Protein 3BHN (pdb70)

Foldseek 3Di:
DEEEEEDWAAFAVLLVVVCLLVVLDDPAYDYFYAYCDQWHAHVVGTDGGPYHLLCLVVGQEYEYTHHPVGLVVCLVDPRVVSNDDDLVRHQYEYAACSVVVCVSVVVAPVHAAEHEPVCVVVSVCPHNYDPAQWADARRYIYGYDRVSVLQVVLLVCPVRPRVVSSCSSNVVPDDPPCVVVSVVNVVSNVVNVVVNVVVVVVVVVVVD

Solvent-accessible surface area: 9817 Å² total

InterPro domains:
  IPR002818 DJ-1/PfpI [PF01965] (3-155)
  IPR029062 Class I glutamine amidotransferase-like [G3DSA:3.40.50.880] (2-217)
  IPR029062 Class I glutamine amidotransferase-like [SSF52317] (1-178)
  IPR052158 Isonitrile Hydratase and Quaternary Amine Regulator [PTHR43130] (2-184)

Sequence (208 aa):
YKVGIVLFDDFTDVDFFLNDLLGRTSDSWTTVRILGTKPEHHHSQLGTVKTDGHVSEVKEEQDVVLITTSSGYRGIPAALQDENNFSSALKLDPSRQQLIGSICAGSFVLHELGLLKGKKLTTNPDAKAVLQGGGDVQQDLPLVIEGNIATAGGCCLSSLLYLVGWLAERLFDSVKRKQIQNQQLIPAGQEIFETLISEETIQSAESSAYEYRSACESDAES

B-factor: mean 25.49, std 9.22, range [6.38, 67.97]

Structure (mmCIF, N/CA/C/O backbone):
data_3BHN
#
_entry.id   3BHN
#
_cell.length_a   71.320
_cell.length_b   71.320
_cell.length_c   180.630
_cell.angle_alpha   90.000
_cell.angle_beta   90.000
_cell.angle_gamma   120.000
#
_symmetry.space_group_name_H-M   'P 61 2 2'
#
loop_
_entity.id
_entity.type
_entity.pdbx_description
1 polymer 'ThiJ/PfpI domain protein'
2 non-polymer 1,2-ETHANEDIOL
3 water water
#
loop_
_atom_site.group_PDB
_atom_site.id
_atom_site.type_symbol
_atom_site.label_atom_id
_atom_site.label_alt_id
_atom_site.label_comp_id
_atom_site.label_asym_id
_atom_site.label_entity_id
_atom_site.label_seq_id
_atom_site.pdbx_PDB_ins_code
_atom_site.Cartn_x
_atom_site.Cartn_y
_atom_site.Cartn_z
_atom_site.occupancy
_atom_site.B_iso_or_equiv
_atom_site.auth_seq_id
_atom_site.auth_comp_id
_atom_site.auth_asym_id
_atom_site.auth_atom_id
_atom_site.pdbx_PDB_model_num
ATOM 9 N N . TYR A 1 21 ? 3.820 56.921 14.783 1.00 27.09 2 TYR A N 1
ATOM 10 C CA . TYR A 1 21 ? 3.560 57.120 16.205 1.00 22.81 2 TYR A CA 1
ATOM 11 C C . TYR A 1 21 ? 2.068 57.318 16.478 1.00 21.72 2 TYR A C 1
ATOM 12 O O . TYR A 1 21 ? 1.307 57.804 15.624 1.00 20.79 2 TYR A O 1
ATOM 21 N N . LYS A 1 22 ? 1.664 56.950 17.688 1.00 21.23 3 LYS A N 1
ATOM 22 C CA . LYS A 1 22 ? 0.288 57.122 18.118 1.00 18.77 3 LYS A CA 1
ATOM 23 C C . LYS A 1 22 ? 0.193 58.390 18.980 1.00 19.53 3 LYS A C 1
ATOM 24 O O . LYS A 1 22 ? 0.879 58.499 19.986 1.00 21.06 3 LYS A O 1
ATOM 28 N N . VAL A 1 23 ? -0.621 59.345 18.527 1.00 17.09 4 VAL A N 1
ATOM 29 C CA . VAL A 1 23 ? -0.903 60.591 19.248 1.00 17.53 4 VAL A CA 1
ATOM 30 C C . VAL A 1 23 ? -2.353 60.579 19.744 1.00 20.60 4 VAL A C 1
ATOM 31 O O . VAL A 1 23 ? -3.316 60.354 18.951 1.00 20.26 4 VAL A O 1
ATOM 35 N N . GLY A 1 24 ? -2.524 60.829 21.035 1.00 19.78 5 GLY A N 1
ATOM 36 C CA . GLY A 1 24 ? -3.838 60.980 21.632 1.00 18.37 5 GLY A CA 1
ATOM 37 C C . GLY A 1 24 ? -4.075 62.416 22.123 1.00 21.16 5 GLY A C 1
ATOM 38 O O . GLY A 1 24 ? -3.237 62.997 22.856 1.00 19.93 5 GLY A O 1
ATOM 39 N N . ILE A 1 25 ? -5.202 62.992 21.699 1.00 19.59 6 ILE A N 1
ATOM 40 C CA . ILE A 1 25 ? -5.625 64.295 22.145 1.00 21.51 6 ILE A CA 1
ATOM 41 C C . ILE A 1 25 ? -6.729 64.073 23.131 1.00 22.18 6 ILE A C 1
ATOM 42 O O . ILE A 1 25 ? -7.762 63.432 22.788 1.00 20.36 6 ILE A O 1
ATOM 47 N N . VAL A 1 26 ? -6.498 64.545 24.357 1.00 19.12 7 VAL A N 1
ATOM 48 C CA . VAL A 1 26 ? -7.473 64.392 25.445 1.00 20.33 7 VAL A CA 1
ATOM 49 C C . VAL A 1 26 ? -8.458 65.550 25.421 1.00 20.58 7 VAL A C 1
ATOM 50 O O . VAL A 1 26 ? -8.069 66.724 25.490 1.00 20.11 7 VAL A O 1
ATOM 54 N N . LEU A 1 27 ? -9.731 65.192 25.252 1.00 20.72 8 LEU A N 1
ATOM 55 C CA . LEU A 1 27 ? -10.841 66.155 25.111 1.00 23.27 8 LEU A CA 1
ATOM 56 C C . LEU A 1 27 ? -11.868 66.050 26.243 1.00 20.98 8 LEU A C 1
ATOM 57 O O . LEU A 1 27 ? -11.926 65.054 26.938 1.00 21.87 8 LEU A O 1
ATOM 62 N N . PHE A 1 28 ? -12.697 67.079 26.372 1.00 19.99 9 PHE A N 1
ATOM 63 C CA . PHE A 1 28 ? -13.709 67.190 27.436 1.00 20.81 9 PHE A CA 1
ATOM 64 C C . PHE A 1 28 ? -14.701 68.268 27.013 1.00 20.17 9 PHE A C 1
ATOM 65 O O . PHE A 1 28 ? -14.394 69.048 26.120 1.00 21.79 9 PHE A O 1
ATOM 73 N N . ASP A 1 29 ? -15.885 68.332 27.636 1.00 20.49 10 ASP A N 1
ATOM 74 C CA . ASP A 1 29 ? -16.869 69.328 27.226 1.00 20.82 10 ASP A CA 1
ATOM 75 C C . ASP A 1 29 ? -16.369 70.745 27.554 1.00 18.69 10 ASP A C 1
ATOM 76 O O . ASP A 1 29 ? -15.678 70.958 28.546 1.00 17.89 10 ASP A O 1
ATOM 81 N N . ASP A 1 30 ? -16.775 71.695 26.727 1.00 19.45 11 ASP A N 1
ATOM 82 C CA . ASP A 1 30 ? -16.410 73.110 26.847 1.00 21.13 11 ASP A CA 1
ATOM 83 C C . ASP A 1 30 ? -14.923 73.355 26.638 1.00 22.02 11 ASP A C 1
ATOM 84 O O . ASP A 1 30 ? -14.324 74.259 27.238 1.00 24.04 11 ASP A O 1
ATOM 89 N N . PHE A 1 31 ? -14.344 72.562 25.749 1.00 21.05 12 PHE A N 1
ATOM 90 C CA . PHE A 1 31 ? -13.003 72.848 25.261 1.00 20.40 12 PHE A CA 1
ATOM 91 C C . PHE A 1 31 ? -13.032 74.077 24.333 1.00 22.26 12 PHE A C 1
ATOM 92 O O . PHE A 1 31 ? -14.030 74.334 23.659 1.00 20.81 12 PHE A O 1
ATOM 100 N N . THR A 1 32 ? -11.913 74.806 24.319 1.00 21.30 13 THR A N 1
ATOM 101 C CA . THR A 1 32 ? -11.737 75.998 23.528 1.00 22.43 13 THR A CA 1
ATOM 102 C C . THR A 1 32 ? -11.551 75.598 22.078 1.00 21.71 13 THR A C 1
ATOM 103 O O . THR A 1 32 ? -10.612 74.862 21.755 1.00 21.26 13 THR A O 1
ATOM 107 N N . ASP A 1 33 ? -12.463 76.071 21.227 1.00 21.59 14 ASP A N 1
ATOM 108 C CA . ASP A 1 33 ? -12.450 75.759 19.793 1.00 20.51 14 ASP A CA 1
ATOM 109 C C . ASP A 1 33 ? -11.111 76.083 19.121 1.00 19.40 14 ASP A C 1
ATOM 110 O O . ASP A 1 33 ? -10.535 75.228 18.475 1.00 20.21 14 ASP A O 1
ATOM 115 N N . VAL A 1 34 ? -10.622 77.311 19.265 1.00 21.27 15 VAL A N 1
ATOM 116 C CA . VAL A 1 34 ? -9.444 77.674 18.471 1.00 21.46 15 VAL A CA 1
ATOM 117 C C . VAL A 1 34 ? -8.228 76.805 18.842 1.00 20.98 15 VAL A C 1
ATOM 118 O O . VAL A 1 34 ? -7.492 76.392 17.950 1.00 24.05 15 VAL A O 1
ATOM 122 N N . ASP A 1 35 ? -8.047 76.480 20.120 1.00 20.02 16 ASP A N 1
ATOM 123 C CA . ASP A 1 35 ? -6.889 75.664 20.531 1.00 21.86 16 ASP A CA 1
ATOM 124 C C . ASP A 1 35 ? -6.977 74.280 19.930 1.00 22.92 16 ASP A C 1
ATOM 125 O O . ASP A 1 35 ? -5.993 73.741 19.416 1.00 21.06 16 ASP A O 1
ATOM 130 N N . PHE A 1 36 ? -8.175 73.701 20.007 1.00 20.62 17 PHE A N 1
ATOM 131 C CA . PHE A 1 36 ? -8.375 72.361 19.515 1.00 19.22 17 PHE A CA 1
ATOM 132 C C . PHE A 1 36 ? -8.157 72.297 17.993 1.00 19.58 17 PHE A C 1
ATOM 133 O O . PHE A 1 36 ? -7.408 71.427 17.510 1.00 19.65 17 PHE A O 1
ATOM 141 N N . PHE A 1 37 ? -8.804 73.183 17.225 1.00 18.07 18 PHE A N 1
ATOM 142 C CA . PHE A 1 37 ? -8.715 73.120 15.778 1.00 18.03 18 PHE A CA 1
ATOM 143 C C . PHE A 1 37 ? -7.326 73.426 15.248 1.00 17.99 18 PHE A C 1
ATOM 144 O O . PHE A 1 37 ? -6.907 72.806 14.282 1.00 18.90 18 PHE A O 1
ATOM 152 N N . LEU A 1 38 ? -6.629 74.357 15.888 1.00 19.11 19 LEU A N 1
ATOM 153 C CA . LEU A 1 38 ? -5.238 74.620 15.540 1.00 18.49 19 LEU A CA 1
ATOM 154 C C . LEU A 1 38 ? -4.302 73.455 15.863 1.00 18.30 19 LEU A C 1
ATOM 155 O O . LEU A 1 38 ? -3.436 73.110 15.032 1.00 17.75 19 LEU A O 1
ATOM 168 N N . ASN A 1 40 ? -5.146 70.291 16.098 1.00 20.11 21 ASN A N 1
ATOM 169 C CA . ASN A 1 40 ? -5.531 69.231 15.191 1.00 20.62 21 ASN A CA 1
ATOM 170 C C . ASN A 1 40 ? -5.027 69.508 13.776 1.00 19.48 21 ASN A C 1
ATOM 171 O O . ASN A 1 40 ? -4.519 68.610 13.077 1.00 23.11 21 ASN A O 1
ATOM 176 N N . ASP A 1 41 ? -5.109 70.758 13.371 1.00 19.30 22 ASP A N 1
ATOM 177 C CA . ASP A 1 41 ? -4.675 71.142 12.039 1.00 20.12 22 ASP A CA 1
ATOM 178 C C . ASP A 1 41 ? -3.180 70.950 11.876 1.00 21.99 22 ASP A C 1
ATOM 179 O O . ASP A 1 41 ? -2.750 70.342 10.903 1.00 23.33 22 ASP A O 1
ATOM 184 N N . LEU A 1 42 ? -2.388 71.445 12.835 1.00 18.96 23 LEU A N 1
ATOM 185 C CA . LEU A 1 42 ? -0.931 71.283 12.787 1.00 20.90 23 LEU A CA 1
ATOM 186 C C . LEU A 1 42 ? -0.526 69.806 12.688 1.00 21.99 23 LEU A C 1
ATOM 187 O O . LEU A 1 42 ? 0.259 69.412 11.828 1.00 22.66 23 LEU A O 1
ATOM 192 N N . LEU A 1 43 ? -1.093 68.975 13.546 1.00 22.29 24 LEU A N 1
ATOM 193 C CA . LEU A 1 43 ? -0.768 67.538 13.537 1.00 22.69 24 LEU A CA 1
ATOM 194 C C . LEU A 1 43 ? -1.178 66.916 12.200 1.00 23.51 24 LEU A C 1
ATOM 195 O O . LEU A 1 43 ? -0.530 66.005 11.727 1.00 27.13 24 LEU A O 1
ATOM 200 N N . GLY A 1 44 ? -2.243 67.421 11.581 1.00 21.78 25 GLY A N 1
ATOM 201 C CA . GLY A 1 44 ? -2.691 66.881 10.301 1.00 25.06 25 GLY A CA 1
ATOM 202 C C . GLY A 1 44 ? -1.887 67.333 9.110 1.00 27.34 25 GLY A C 1
ATOM 203 O O . GLY A 1 44 ? -2.176 66.914 7.982 1.00 28.17 25 GLY A O 1
ATOM 204 N N . ARG A 1 45 ? -0.869 68.171 9.323 1.00 27.05 26 ARG A N 1
ATOM 205 C CA . ARG A 1 45 ? -0.108 68.695 8.186 1.00 28.42 26 ARG A CA 1
ATOM 206 C C . ARG A 1 45 ? 0.931 67.683 7.679 1.00 30.65 26 ARG A C 1
ATOM 207 O O . ARG A 1 45 ? 1.540 67.879 6.612 1.00 31.84 26 ARG A O 1
ATOM 215 N N . THR A 1 46 ? 1.106 66.599 8.424 1.00 28.08 27 THR A N 1
ATOM 216 C CA . THR A 1 46 ? 1.959 65.509 7.981 1.00 30.63 27 THR A CA 1
ATOM 217 C C . THR A 1 46 ? 1.097 64.249 7.988 1.00 32.31 27 THR A C 1
ATOM 218 O O . THR A 1 46 ? 0.296 64.028 8.909 1.00 31.38 27 THR A O 1
ATOM 222 N N . SER A 1 47 ? 1.259 63.451 6.936 1.00 33.78 28 SER A N 1
ATOM 223 C CA . SER A 1 47 ? 0.475 62.249 6.750 1.00 35.38 28 SER A CA 1
ATOM 224 C C . SER A 1 47 ? 1.276 60.972 7.011 1.00 34.59 28 SER A C 1
ATOM 225 O O . SER A 1 47 ? 0.695 59.881 7.034 1.00 34.93 28 SER A O 1
ATOM 228 N N . ASP A 1 48 ? 2.580 61.108 7.234 1.00 32.07 29 ASP A N 1
ATOM 229 C CA . ASP A 1 48 ? 3.464 59.945 7.399 1.00 33.42 29 ASP A CA 1
ATOM 230 C C . ASP A 1 48 ? 4.208 59.952 8.728 1.00 31.88 29 ASP A C 1
ATOM 231 O O . ASP A 1 48 ? 5.305 59.378 8.858 1.00 32.12 29 ASP A O 1
ATOM 236 N N . SER A 1 49 ? 3.640 60.615 9.719 1.00 28.15 30 SER A N 1
ATOM 237 C CA . SER A 1 49 ? 4.349 60.765 10.984 1.00 27.39 30 SER A CA 1
ATOM 238 C C . SER A 1 49 ? 3.619 60.034 12.108 1.00 25.41 30 SER A C 1
ATOM 239 O O . SER A 1 49 ? 4.228 59.291 12.882 1.00 26.67 30 SER A O 1
ATOM 242 N N . TRP A 1 50 ? 2.317 60.274 12.207 1.00 21.35 31 TRP A N 1
ATOM 243 C CA . TRP A 1 50 ? 1.560 59.829 13.357 1.00 21.79 31 TRP A CA 1
ATOM 244 C C . TRP A 1 50 ? 0.112 59.698 12.996 1.00 23.31 31 TRP A C 1
ATOM 245 O O . TRP A 1 50 ? -0.357 60.299 12.014 1.00 20.91 31 TRP A O 1
ATOM 256 N N . THR A 1 51 ? -0.567 58.917 13.830 1.00 20.70 32 THR A N 1
ATOM 257 C CA A THR A 1 51 ? -2.002 58.745 13.731 0.50 20.78 32 THR A CA 1
ATOM 258 C CA B THR A 1 51 ? -1.994 58.671 13.766 0.50 20.13 32 THR A CA 1
ATOM 259 C C . THR A 1 51 ? -2.624 59.378 14.971 1.00 19.58 32 THR A C 1
ATOM 260 O O . THR A 1 51 ? -2.266 59.094 16.088 1.00 21.61 32 THR A O 1
ATOM 267 N N . VAL A 1 52 ? -3.563 60.270 14.750 1.00 18.36 33 VAL A N 1
ATOM 268 C CA . VAL A 1 52 ? -4.135 61.027 15.823 1.00 17.40 33 VAL A CA 1
ATOM 269 C C . VAL A 1 52 ? -5.502 60.471 16.211 1.00 20.95 33 VAL A C 1
ATOM 270 O O . VAL A 1 52 ? -6.355 60.272 15.345 1.00 20.86 33 VAL A O 1
ATOM 274 N N . ARG A 1 53 ? -5.726 60.275 17.499 1.00 19.82 34 ARG A N 1
ATOM 275 C CA . ARG A 1 53 ? -7.029 59.836 18.019 1.00 20.63 34 ARG A CA 1
ATOM 276 C C . ARG A 1 53 ? -7.493 60.819 19.096 1.00 20.66 34 ARG A C 1
ATOM 277 O O . ARG A 1 53 ? -6.705 61.263 19.932 1.00 21.19 34 ARG A O 1
ATOM 285 N N . ILE A 1 54 ? -8.774 61.155 19.031 1.00 18.19 35 ILE A N 1
ATOM 286 C CA . ILE A 1 54 ? -9.439 61.989 20.008 1.00 19.73 35 ILE A CA 1
ATOM 287 C C . ILE A 1 54 ? -9.962 61.086 21.133 1.00 20.14 35 ILE A C 1
ATOM 288 O O . ILE A 1 54 ? -10.795 60.170 20.916 1.00 19.64 35 ILE A O 1
ATOM 293 N N . LEU A 1 55 ? -9.479 61.348 22.340 1.00 20.70 36 LEU A N 1
ATOM 294 C CA . LEU A 1 55 ? -9.841 60.508 23.519 1.00 19.40 36 LEU A CA 1
ATOM 295 C C . LEU A 1 55 ? -10.686 61.340 24.485 1.00 21.10 36 LEU A C 1
ATOM 296 O O . LEU A 1 55 ? -10.349 62.475 24.784 1.00 21.22 36 LEU A O 1
ATOM 301 N N . GLY A 1 56 ? -11.781 60.766 24.967 1.00 19.88 37 GLY A N 1
ATOM 302 C CA . GLY A 1 56 ? -12.691 61.451 25.857 1.00 19.45 37 GLY A CA 1
ATOM 303 C C . GLY A 1 56 ? -13.387 60.485 26.791 1.00 19.85 37 GLY A C 1
ATOM 304 O O . GLY A 1 56 ? -13.013 59.311 26.885 1.00 18.67 37 GLY A O 1
ATOM 305 N N . THR A 1 57 ? -14.387 61.011 27.494 1.00 20.50 38 THR A N 1
ATOM 306 C CA . THR A 1 57 ? -15.214 60.233 28.414 1.00 20.29 38 THR A CA 1
ATOM 307 C C . THR A 1 57 ? -16.581 59.922 27.836 1.00 19.63 38 THR A C 1
ATOM 308 O O . THR A 1 57 ? -17.358 59.144 28.422 1.00 20.84 38 THR A O 1
ATOM 312 N N . LYS A 1 58 ? -16.896 60.530 26.696 1.00 20.21 39 LYS A N 1
ATOM 313 C CA . LYS A 1 58 ? -18.208 60.356 26.029 1.00 21.31 39 LYS A CA 1
ATOM 314 C C . LYS A 1 58 ? -18.056 60.123 24.534 1.00 20.06 39 LYS A C 1
ATOM 315 O O . LYS A 1 58 ? -17.023 60.494 23.945 1.00 19.76 39 LYS A O 1
ATOM 321 N N . PRO A 1 59 ? -19.075 59.515 23.918 1.00 20.38 40 PRO A N 1
ATOM 322 C CA . PRO A 1 59 ? -19.090 59.351 22.478 1.00 21.57 40 PRO A CA 1
ATOM 323 C C . PRO A 1 59 ? -18.840 60.653 21.692 1.00 21.32 40 PRO A C 1
ATOM 324 O O . PRO A 1 59 ? -18.182 60.636 20.645 1.00 21.98 40 PRO A O 1
ATOM 328 N N . GLU A 1 60 ? -19.340 61.763 22.220 1.00 21.73 41 GLU A N 1
ATOM 329 C CA . GLU A 1 60 ? -19.101 63.093 21.640 1.00 23.11 41 GLU A CA 1
ATOM 330 C C . GLU A 1 60 ? -18.841 64.064 22.747 1.00 20.09 41 GLU A C 1
ATOM 331 O O . GLU A 1 60 ? -19.448 63.957 23.815 1.00 19.35 41 GLU A O 1
ATOM 337 N N . HIS A 1 61 ? -17.958 65.028 22.491 1.00 19.66 42 HIS A N 1
ATOM 338 C CA . HIS A 1 61 ? -17.826 66.199 23.332 1.00 20.24 42 HIS A CA 1
ATOM 339 C C . HIS A 1 61 ? -18.202 67.462 22.569 1.00 19.79 42 HIS A C 1
ATOM 340 O O . HIS A 1 61 ? -18.082 67.515 21.348 1.00 22.81 42 HIS A O 1
ATOM 347 N N . HIS A 1 62 ? -18.679 68.481 23.292 1.00 21.78 43 HIS A N 1
ATOM 348 C CA A HIS A 1 62 ? -19.020 69.766 22.690 0.50 19.97 43 HIS A CA 1
ATOM 349 C CA B HIS A 1 62 ? -19.006 69.745 22.659 0.50 21.40 43 HIS A CA 1
ATOM 350 C C . HIS A 1 62 ? -18.018 70.817 23.109 1.00 20.82 43 HIS A C 1
ATOM 351 O O . HIS A 1 62 ? -17.551 70.808 24.238 1.00 19.58 43 HIS A O 1
ATOM 364 N N . SER A 1 63 ? -17.651 71.698 22.171 1.00 21.03 44 SER A N 1
ATOM 365 C CA . SER A 1 63 ? -16.772 72.833 22.438 1.00 18.86 44 SER A CA 1
ATOM 366 C C . SER A 1 63 ? -17.539 73.919 23.149 1.00 21.16 44 SER A C 1
ATOM 367 O O . SER A 1 63 ? -18.770 73.853 23.271 1.00 19.50 44 SER A O 1
ATOM 370 N N . GLN A 1 64 ? -16.815 74.966 23.537 1.00 20.41 45 GLN A N 1
ATOM 371 C CA . GLN A 1 64 ? -17.421 76.140 24.163 1.00 22.29 45 GLN A CA 1
ATOM 372 C C . GLN A 1 64 ? -18.459 76.780 23.236 1.00 21.96 45 GLN A C 1
ATOM 373 O O . GLN A 1 64 ? -19.480 77.286 23.697 1.00 23.31 45 GLN A O 1
ATOM 376 N N . LEU A 1 65 ? -18.210 76.730 21.925 1.00 21.06 46 LEU A N 1
ATOM 377 C CA . LEU A 1 65 ? -19.166 77.240 20.953 1.00 21.52 46 LEU A CA 1
ATOM 378 C C . LEU A 1 65 ? -20.227 76.240 20.487 1.00 19.68 46 LEU A C 1
ATOM 379 O O . LEU A 1 65 ? -21.075 76.579 19.621 1.00 19.03 46 LEU A O 1
ATOM 384 N N . GLY A 1 66 ? -20.204 75.036 21.045 1.00 17.68 47 GLY A N 1
ATOM 385 C CA . GLY A 1 66 ? -21.170 74.005 20.711 1.00 21.29 47 GLY A CA 1
ATOM 386 C C . GLY A 1 66 ? -20.886 73.164 19.483 1.00 22.33 47 GLY A C 1
ATOM 387 O O . GLY A 1 66 ? -21.783 72.484 18.960 1.00 23.16 47 GLY A O 1
ATOM 396 N N . THR A 1 68 ? -19.475 69.839 17.772 1.00 21.64 49 THR A N 1
ATOM 397 C CA . THR A 1 68 ? -19.483 68.459 18.253 1.00 20.99 49 THR A CA 1
ATOM 398 C C . THR A 1 68 ? -18.322 67.661 17.670 1.00 20.61 49 THR A C 1
ATOM 399 O O . THR A 1 68 ? -18.156 67.577 16.455 1.00 21.30 49 THR A O 1
ATOM 403 N N . VAL A 1 69 ? -17.519 67.067 18.543 1.00 20.23 50 VAL A N 1
ATOM 404 C CA . VAL A 1 69 ? -16.405 66.248 18.106 1.00 20.20 50 VAL A CA 1
ATOM 405 C C . VAL A 1 69 ? -16.615 64.824 18.637 1.00 21.00 50 VAL A C 1
ATOM 406 O O . VAL A 1 69 ? -16.799 64.611 19.835 1.00 21.39 50 VAL A O 1
ATOM 410 N N . LYS A 1 70 ? -16.590 63.860 17.727 1.00 22.36 51 LYS A N 1
ATOM 411 C CA . LYS A 1 70 ? -16.696 62.465 18.090 1.00 23.15 51 LYS A CA 1
ATOM 412 C C . LYS A 1 70 ? -15.350 61.994 18.638 1.00 23.37 51 LYS A C 1
ATOM 413 O O . LYS A 1 70 ? -14.271 62.369 18.136 1.00 20.13 51 LYS A O 1
ATOM 417 N N . THR A 1 71 ? -15.423 61.200 19.700 1.00 20.32 52 THR A N 1
ATOM 418 C CA . THR A 1 71 ? -14.215 60.578 20.210 1.00 20.49 52 THR A CA 1
ATOM 419 C C . THR A 1 71 ? -13.914 59.309 19.441 1.00 19.84 52 THR A C 1
ATOM 420 O O . THR A 1 71 ? -14.810 58.611 19.006 1.00 19.76 52 THR A O 1
ATOM 424 N N . ASP A 1 72 ? -12.630 59.036 19.268 1.00 19.79 53 ASP A N 1
ATOM 425 C CA . ASP A 1 72 ? -12.132 57.809 18.693 1.00 20.10 53 ASP A CA 1
ATOM 426 C C . ASP A 1 72 ? -11.915 56.734 19.753 1.00 21.66 53 ASP A C 1
ATOM 427 O O . ASP A 1 72 ? -11.873 55.570 19.420 1.00 21.50 53 ASP A O 1
ATOM 432 N N . GLY A 1 73 ? -11.771 57.123 21.015 1.00 17.92 54 GLY A N 1
ATOM 433 C CA . GLY A 1 73 ? -11.647 56.167 22.095 1.00 19.62 54 GLY A CA 1
ATOM 434 C C . GLY A 1 73 ? -11.742 56.842 23.449 1.00 17.79 54 GLY A C 1
ATOM 435 O O . GLY A 1 73 ? -11.943 58.055 23.536 1.00 19.13 54 GLY A O 1
ATOM 436 N N . HIS A 1 74 ? -11.601 56.034 24.486 1.00 19.51 55 HIS A N 1
ATOM 437 C CA . HIS A 1 74 ? -11.716 56.474 25.857 1.00 20.05 55 HIS A CA 1
ATOM 438 C C . HIS A 1 74 ? -10.395 57.086 26.335 1.00 20.65 55 HIS A C 1
ATOM 439 O O . HIS A 1 74 ? -9.290 56.674 25.929 1.00 21.26 55 HIS A O 1
ATOM 446 N N . VAL A 1 75 ? -10.510 58.016 27.264 1.00 20.90 56 VAL A N 1
ATOM 447 C CA . VAL A 1 75 ? -9.328 58.588 27.927 1.00 20.14 56 VAL A CA 1
ATOM 448 C C . VAL A 1 75 ? -8.350 57.574 28.481 1.00 21.76 56 VAL A C 1
ATOM 449 O O . VA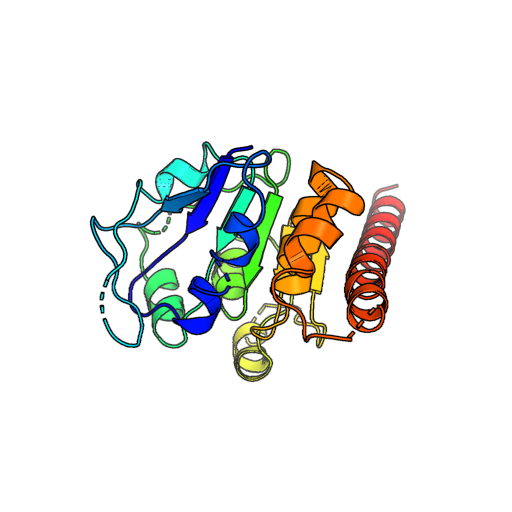L A 1 75 ? -7.173 57.801 28.446 1.00 20.11 56 VAL A O 1
ATOM 453 N N . SER A 1 76 ? -8.837 56.430 28.959 1.00 19.99 57 SER A N 1
ATOM 454 C CA . SER A 1 76 ? -7.959 55.340 29.431 1.00 22.31 57 SER A CA 1
ATOM 455 C C . SER A 1 76 ? -6.921 54.899 28.395 1.00 21.47 57 SER A C 1
ATOM 456 O O . SER A 1 76 ? -5.880 54.347 28.762 1.00 22.91 57 SER A O 1
ATOM 459 N N . GLU A 1 77 ? -7.233 55.078 27.108 1.00 20.91 58 GLU A N 1
ATOM 460 C CA . GLU A 1 77 ? -6.343 54.676 26.010 1.00 22.82 58 GLU A CA 1
ATOM 461 C C . GLU A 1 77 ? -5.095 55.557 25.879 1.00 20.01 58 GLU A C 1
ATOM 462 O O . GLU A 1 77 ? -4.227 55.275 25.046 1.00 22.17 58 GLU A O 1
ATOM 468 N N . VAL A 1 78 ? -4.956 56.595 26.709 1.00 20.21 59 VAL A N 1
ATOM 469 C CA . VAL A 1 78 ? -3.672 57.322 26.790 1.00 21.46 59 VAL A CA 1
ATOM 470 C C . VAL A 1 78 ? -2.500 56.404 27.081 1.00 22.19 59 VAL A C 1
ATOM 471 O O . VAL A 1 78 ? -1.369 56.688 26.698 1.00 22.42 59 VAL A O 1
ATOM 475 N N . LYS A 1 79 ? -2.782 55.324 27.804 1.00 23.71 60 LYS A N 1
ATOM 476 C CA . LYS A 1 79 ? -1.818 54.275 28.112 1.00 28.68 60 LYS A CA 1
ATOM 477 C C . LYS A 1 79 ? -1.112 53.708 26.873 1.00 27.35 60 LYS A C 1
ATOM 478 O O . LYS A 1 79 ? 0.030 53.307 26.934 1.00 30.67 60 LYS A O 1
ATOM 484 N N . GLU A 1 80 ? -1.807 53.729 25.748 1.00 26.87 61 GLU A N 1
ATOM 485 C CA A GLU A 1 80 ? -1.386 53.129 24.489 0.50 28.05 61 GLU A CA 1
ATOM 486 C CA B GLU A 1 80 ? -1.324 53.086 24.518 0.50 26.21 61 GLU A CA 1
ATOM 487 C C . GLU A 1 80 ? -0.614 54.104 23.589 1.00 26.01 61 GLU A C 1
ATOM 488 O O . GLU A 1 80 ? -0.068 53.728 22.566 1.00 25.56 61 GLU A O 1
ATOM 499 N N . GLN A 1 81 ? -0.625 55.383 23.936 1.00 23.78 62 GLN A N 1
ATOM 500 C CA . GLN A 1 81 ? -0.097 56.411 23.033 1.00 20.66 62 GLN A CA 1
ATOM 501 C C . GLN A 1 81 ? 1.397 56.679 23.187 1.00 21.31 62 GLN A C 1
ATOM 502 O O . GLN A 1 81 ? 1.987 56.531 24.272 1.00 22.98 62 GLN A O 1
ATOM 508 N N . ASP A 1 82 ? 2.009 57.089 22.077 1.00 18.91 63 ASP A N 1
ATOM 509 C CA . ASP A 1 82 ? 3.384 57.571 22.100 1.00 19.08 63 ASP A CA 1
ATOM 510 C C . ASP A 1 82 ? 3.433 59.038 22.525 1.00 20.08 63 ASP A C 1
ATOM 511 O O . ASP A 1 82 ? 4.416 59.466 23.080 1.00 19.34 63 ASP A O 1
ATOM 516 N N . VAL A 1 83 ? 2.354 59.782 22.252 1.00 19.61 64 VAL A N 1
ATOM 517 C CA . VAL A 1 83 ? 2.258 61.210 22.567 1.00 17.61 64 VAL A CA 1
ATOM 518 C C . VAL A 1 83 ? 0.868 61.404 23.137 1.00 18.42 64 VAL A C 1
ATOM 519 O O . VAL A 1 83 ? -0.109 60.948 22.542 1.00 19.39 64 VAL A O 1
ATOM 523 N N . VAL A 1 84 ? 0.769 62.097 24.260 1.00 19.86 65 VAL A N 1
ATOM 524 C CA . VAL A 1 84 ? -0.513 62.492 24.846 1.00 17.74 65 VAL A CA 1
ATOM 525 C C . VAL A 1 84 ? -0.530 64.003 24.982 1.00 21.80 65 VAL A C 1
ATOM 526 O O . VAL A 1 84 ? 0.385 64.588 25.604 1.00 21.06 65 VAL A O 1
ATOM 530 N N . LEU A 1 85 ? -1.587 64.630 24.440 1.00 20.90 66 LEU A N 1
ATOM 531 C CA . LEU A 1 85 ? -1.759 66.086 24.490 1.00 19.04 66 LEU A CA 1
ATOM 532 C C . LEU A 1 85 ? -3.042 66.446 25.170 1.00 19.88 66 LEU A C 1
ATOM 533 O O . LEU A 1 85 ? -4.117 65.911 24.831 1.00 20.64 66 LEU A O 1
ATOM 538 N N . ILE A 1 86 ? -2.950 67.352 26.147 1.00 20.10 67 ILE A N 1
ATOM 539 C CA . ILE A 1 86 ? -4.134 67.854 26.835 1.00 19.12 67 ILE A CA 1
ATOM 540 C C . ILE A 1 86 ? -4.574 69.195 26.227 1.00 20.43 67 ILE A C 1
ATOM 541 O O . ILE A 1 86 ? -3.805 70.124 26.219 1.00 20.29 67 ILE A O 1
ATOM 546 N N . THR A 1 87 ? -5.825 69.287 25.761 1.00 19.75 68 THR A N 1
ATOM 547 C CA A THR A 1 87 ? -6.279 70.578 25.235 0.50 20.73 68 THR A CA 1
ATOM 548 C CA B THR A 1 87 ? -6.445 70.503 25.247 0.50 21.18 68 THR A CA 1
ATOM 549 C C . THR A 1 87 ? -6.814 71.455 26.394 1.00 21.69 68 THR A C 1
ATOM 550 O O . THR A 1 87 ? -6.640 71.130 27.570 1.00 21.21 68 THR A O 1
ATOM 557 N N . SER A 1 88 ? -7.383 72.598 26.047 1.00 22.66 69 SER A N 1
ATOM 558 C CA A SER A 1 88 ? -7.734 73.621 27.018 0.80 23.10 69 SER A CA 1
ATOM 559 C CA B SER A 1 88 ? -7.707 73.682 26.953 0.20 21.98 69 SER A CA 1
ATOM 560 C C . SER A 1 88 ? -9.206 73.976 2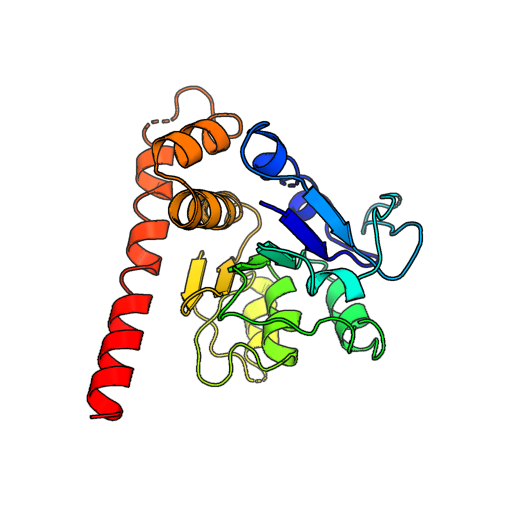6.975 1.00 22.47 69 SER A C 1
ATOM 561 O O . SER A 1 88 ? -9.929 73.567 26.078 1.00 22.34 69 SER A O 1
ATOM 566 N N . GLY A 1 89 ? -9.638 74.758 27.965 1.00 21.98 70 GLY A N 1
ATOM 567 C CA . GLY A 1 89 ? -11.007 75.211 28.072 1.00 22.29 70 GLY A CA 1
ATOM 568 C C . GLY A 1 89 ? -11.165 76.007 29.346 1.00 24.66 70 GLY A C 1
ATOM 569 O O . GLY A 1 89 ? -10.760 75.568 30.401 1.00 26.41 70 GLY A O 1
ATOM 570 N N . TYR A 1 90 ? -11.743 77.191 29.237 1.00 26.53 71 TYR A N 1
ATOM 571 C CA . TYR A 1 90 ? -11.926 78.078 30.379 1.00 31.22 71 TYR A CA 1
ATOM 572 C C . TYR A 1 90 ? -12.855 77.425 31.421 1.00 30.64 71 TYR A C 1
ATOM 573 O O . TYR A 1 90 ? -12.488 77.271 32.570 1.00 30.92 71 TYR A O 1
ATOM 582 N N . ARG A 1 91 ? -14.056 77.031 31.012 1.00 29.70 72 ARG A N 1
ATOM 583 C CA . ARG A 1 91 ? -14.941 76.288 31.901 1.00 30.23 72 ARG A CA 1
ATOM 584 C C . ARG A 1 91 ? -14.616 74.794 31.854 1.00 27.47 72 ARG A C 1
ATOM 585 O O . ARG A 1 91 ? -14.764 74.079 32.842 1.00 29.86 72 ARG A O 1
ATOM 588 N N . GLY A 1 92 ? -14.165 74.315 30.710 1.00 24.85 73 GLY A N 1
ATOM 589 C CA . GLY A 1 92 ? -13.927 72.886 30.537 1.00 23.73 73 GLY A CA 1
ATOM 590 C C . GLY A 1 92 ? -12.891 72.295 31.476 1.00 24.43 73 GLY A C 1
ATOM 591 O O . GLY A 1 92 ? -13.049 71.196 32.008 1.00 21.18 73 GLY A O 1
ATOM 592 N N . ILE A 1 93 ? -11.805 73.012 31.687 1.00 22.80 74 ILE A N 1
ATOM 593 C CA . ILE A 1 93 ? -10.709 72.432 32.483 1.00 22.80 74 ILE A CA 1
ATOM 594 C C . ILE A 1 93 ? -11.099 72.251 33.962 1.00 23.66 74 ILE A C 1
ATOM 595 O O . ILE A 1 93 ? -10.892 71.164 34.533 1.00 22.76 74 ILE A O 1
ATOM 600 N N . PRO A 1 94 ? -11.605 73.302 34.615 1.00 24.89 75 PRO A N 1
ATOM 601 C CA . PRO A 1 94 ? -12.053 73.111 35.993 1.00 26.47 75 PRO A CA 1
ATOM 602 C C . PRO A 1 94 ? -13.046 71.964 36.194 1.00 26.71 75 PRO A C 1
ATOM 603 O O . PRO A 1 94 ? -12.937 71.244 37.177 1.00 25.11 75 PRO A O 1
ATOM 607 N N . ALA A 1 95 ? -13.999 71.802 35.279 1.00 25.77 76 ALA A N 1
ATOM 608 C CA . ALA A 1 95 ? -14.899 70.661 35.303 1.00 23.93 76 ALA A CA 1
ATOM 609 C C . ALA A 1 95 ? -14.155 69.316 35.201 1.00 24.14 76 ALA A C 1
ATOM 610 O O . ALA A 1 95 ? -14.479 68.346 35.914 1.00 24.16 76 ALA A O 1
ATOM 612 N N . ALA A 1 96 ? -13.154 69.238 34.315 1.00 23.06 77 ALA A N 1
ATOM 613 C CA . ALA A 1 96 ? -12.399 68.014 34.115 1.00 21.95 77 ALA A CA 1
ATOM 614 C C . ALA A 1 96 ? -11.631 67.648 35.379 1.00 21.16 77 ALA A C 1
ATOM 615 O O . ALA A 1 96 ? -11.556 66.457 35.760 1.00 20.89 77 ALA A O 1
ATOM 617 N N . LEU A 1 97 ? -11.072 68.666 36.032 1.00 20.41 78 LEU A N 1
ATOM 618 C CA . LEU A 1 97 ? -10.278 68.418 37.250 1.00 21.43 78 LEU A CA 1
ATOM 619 C C . LEU A 1 97 ? -11.163 67.817 38.351 1.00 20.42 78 LEU A C 1
ATOM 620 O O . LEU A 1 97 ? -10.678 67.033 39.172 1.00 20.55 78 LEU A O 1
ATOM 625 N N . GLN A 1 98 ? -12.443 68.197 38.362 1.00 22.24 79 GLN A N 1
ATOM 626 C CA . GLN A 1 98 ? -13.410 67.719 39.353 1.00 23.45 79 GLN A CA 1
ATOM 627 C C . GLN A 1 98 ? -14.028 66.361 39.000 1.00 24.72 79 GLN A C 1
ATOM 628 O O . GLN A 1 98 ? -14.767 65.772 39.812 1.00 25.85 79 GLN A O 1
ATOM 632 N N . ASP A 1 99 ? -13.712 65.846 37.818 1.00 23.12 80 ASP A N 1
ATOM 633 C CA . ASP A 1 99 ? -14.182 64.539 37.369 1.00 24.13 80 ASP A CA 1
ATOM 634 C C . ASP A 1 99 ? -13.178 63.419 37.726 1.00 24.89 80 ASP A C 1
ATOM 635 O O . ASP A 1 99 ? -12.153 63.259 37.055 1.00 23.11 80 ASP A O 1
ATOM 640 N N . GLU A 1 100 ? -13.481 62.650 38.784 1.00 23.96 81 GLU A N 1
ATOM 641 C CA . GLU A 1 100 ? -12.580 61.592 39.289 1.00 23.15 81 GLU A CA 1
ATOM 642 C C . GLU A 1 100 ? -12.288 60.514 38.235 1.00 22.97 81 GLU A C 1
ATOM 643 O O . GLU A 1 100 ? -11.174 60.027 38.158 1.00 23.03 81 GLU A O 1
ATOM 645 N N . ASN A 1 101 ? -13.293 60.157 37.435 1.00 24.07 82 ASN A N 1
ATOM 646 C CA A ASN A 1 101 ? -13.061 59.126 36.425 0.50 24.17 82 ASN A CA 1
ATOM 647 C CA B ASN A 1 101 ? -13.245 59.208 36.294 0.50 24.65 82 ASN A CA 1
ATOM 648 C C . ASN A 1 101 ? -12.176 59.634 35.282 1.00 24.59 82 ASN A C 1
ATOM 649 O O . ASN A 1 101 ? -11.311 58.871 34.810 1.00 24.16 82 ASN A O 1
ATOM 658 N N . PHE A 1 102 ? -12.292 60.899 34.916 1.00 22.36 83 PHE A N 1
ATOM 659 C CA . PHE A 1 102 ? -11.408 61.517 33.934 1.00 22.84 83 PHE A CA 1
ATOM 660 C C . PHE A 1 102 ? -9.978 61.506 34.456 1.00 20.93 83 PHE A C 1
ATOM 661 O O . PHE A 1 102 ? -9.054 61.008 33.794 1.00 22.52 83 PHE A O 1
ATOM 677 N N . SER A 1 104 ? -8.577 59.793 36.928 1.00 22.85 85 SER A N 1
ATOM 678 C CA A SER A 1 104 ? -8.017 58.463 37.217 0.50 22.27 85 SER A CA 1
ATOM 679 C CA B SER A 1 104 ? -8.019 58.464 37.222 0.50 21.97 85 SER A CA 1
ATOM 680 C C . SER A 1 104 ? -7.669 57.692 35.949 1.00 22.69 85 SER A C 1
ATOM 681 O O . SER A 1 104 ? -6.832 56.778 36.001 1.00 23.39 85 SER A O 1
ATOM 686 N N . ALA A 1 105 ? -8.273 58.062 34.805 1.00 20.01 86 ALA A N 1
ATOM 687 C CA . ALA A 1 105 ? -7.926 57.413 33.533 1.00 20.43 86 ALA A CA 1
ATOM 688 C C . ALA A 1 105 ? -6.562 57.841 33.001 1.00 21.33 86 ALA A C 1
ATOM 689 O O . ALA A 1 105 ? -5.925 57.127 32.202 1.00 23.56 86 ALA A O 1
ATOM 691 N N . LEU A 1 106 ? -6.128 59.028 33.431 1.00 22.42 87 LEU A N 1
ATOM 692 C CA . LEU A 1 106 ? -4.955 59.658 32.870 1.00 21.96 87 LEU A CA 1
ATOM 693 C C . LEU A 1 106 ? -3.737 59.188 33.639 1.00 25.34 87 LEU A C 1
ATOM 694 O O . LEU A 1 106 ? -3.172 59.906 34.462 1.00 25.16 87 LEU A O 1
ATOM 699 N N . LYS A 1 107 ? -3.333 57.960 33.343 1.00 22.95 88 LYS A N 1
ATOM 700 C CA . LYS A 1 107 ? -2.084 57.393 33.893 1.00 23.48 88 LYS A CA 1
ATOM 701 C C . LYS A 1 107 ? -0.996 57.562 32.848 1.00 23.29 88 LYS A C 1
ATOM 702 O O . LYS A 1 107 ? -0.940 56.817 31.872 1.00 27.34 88 LYS A O 1
ATOM 708 N N . LEU A 1 108 ? -0.186 58.604 33.016 1.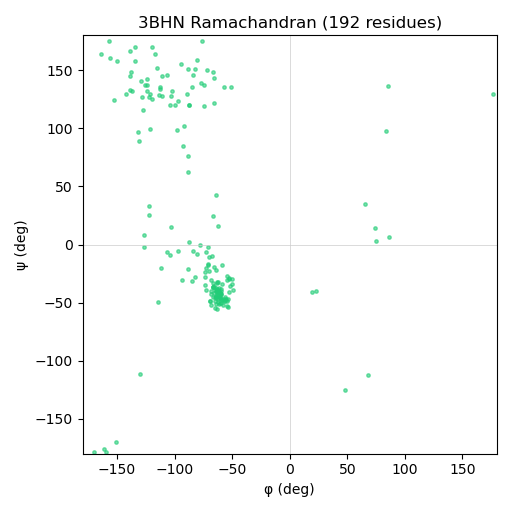00 21.91 89 LEU A N 1
ATOM 709 C CA . LEU A 1 108 ? 0.809 59.008 32.006 1.00 19.19 89 LEU A CA 1
ATOM 710 C C . LEU A 1 108 ? 2.208 58.635 32.490 1.00 22.39 89 LEU A C 1
ATOM 711 O O . LEU A 1 108 ? 2.474 58.602 33.708 1.00 22.51 89 LEU A O 1
ATOM 716 N N . ASP A 1 109 ? 3.079 58.274 31.550 1.00 20.90 90 ASP A N 1
ATOM 717 C CA . ASP A 1 109 ? 4.415 57.821 31.884 1.00 21.71 90 ASP A CA 1
ATOM 718 C C . ASP A 1 109 ? 5.441 58.537 31.015 1.00 20.16 90 ASP A C 1
ATOM 719 O O . ASP A 1 109 ? 5.692 58.112 29.888 1.00 20.03 90 ASP A O 1
ATOM 724 N N . PRO A 1 110 ? 6.032 59.604 31.535 1.00 22.70 91 PRO A N 1
ATOM 725 C CA . PRO A 1 110 ? 7.045 60.361 30.776 1.00 24.34 91 PRO A CA 1
ATOM 726 C C . PRO A 1 110 ? 8.276 59.574 30.341 1.00 24.77 91 PRO A C 1
ATOM 727 O O . PRO A 1 110 ? 8.982 60.028 29.445 1.00 26.53 91 PRO A O 1
ATOM 731 N N . SER A 1 111 ? 8.541 58.405 30.942 1.00 21.55 92 SER A N 1
ATOM 732 C CA . SER A 1 111 ? 9.663 57.577 30.494 1.00 24.21 92 SER A CA 1
ATOM 733 C C . SER A 1 111 ? 9.379 56.900 29.146 1.00 24.29 92 SER A C 1
ATOM 734 O O . SER A 1 111 ? 10.299 56.460 28.447 1.00 27.67 92 SER A O 1
ATOM 737 N N . ARG A 1 112 ? 8.107 56.792 28.786 1.00 22.28 93 ARG A N 1
ATOM 738 C CA . ARG A 1 112 ? 7.683 56.054 27.599 1.00 22.21 93 ARG A CA 1
ATOM 739 C C . ARG A 1 112 ? 6.792 56.876 26.636 1.00 21.94 93 ARG A C 1
ATOM 740 O O . ARG A 1 112 ? 6.383 56.379 25.576 1.00 24.31 93 ARG A O 1
ATOM 743 N N . GLN A 1 113 ? 6.471 58.111 26.991 1.00 19.93 94 GLN A N 1
ATOM 744 C CA A GLN A 1 113 ? 5.538 58.956 26.205 0.50 20.83 94 GLN A CA 1
ATOM 745 C CA B GLN A 1 113 ? 5.685 58.913 26.063 0.50 21.40 94 GLN A CA 1
ATOM 746 C C . GLN A 1 113 ? 5.971 60.396 26.208 1.00 21.83 94 GLN A C 1
ATOM 747 O O . GLN A 1 113 ? 6.430 60.854 27.237 1.00 21.97 94 GLN A O 1
ATOM 758 N N . LEU A 1 114 ? 5.749 61.122 25.109 1.00 17.57 95 LEU A N 1
ATOM 759 C CA . LEU A 1 114 ? 5.852 62.562 25.144 1.00 18.17 95 LEU A CA 1
ATOM 760 C C . LEU A 1 114 ? 4.503 63.081 25.625 1.00 18.93 95 LEU A C 1
ATOM 761 O O . LEU A 1 114 ? 3.450 62.620 25.159 1.00 20.14 95 LEU A O 1
ATOM 766 N N . ILE A 1 115 ? 4.513 64.041 26.548 1.00 19.31 96 ILE A N 1
ATOM 767 C CA . ILE A 1 115 ? 3.274 64.539 27.160 1.00 19.15 96 ILE A CA 1
ATOM 768 C C . ILE A 1 115 ? 3.275 66.066 27.030 1.00 19.88 96 ILE A C 1
ATOM 769 O O . ILE A 1 115 ? 4.256 66.750 27.362 1.00 20.26 96 ILE A O 1
ATOM 774 N N . GLY A 1 116 ? 2.199 66.602 26.480 1.00 19.00 97 GLY A N 1
ATOM 775 C CA . GLY A 1 116 ? 2.121 68.032 26.298 1.00 18.75 97 GLY A CA 1
ATOM 776 C C . GLY A 1 116 ? 0.769 68.615 26.618 1.00 19.98 97 GLY A C 1
ATOM 777 O O . GLY A 1 116 ? -0.234 67.909 26.717 1.00 19.76 97 GLY A O 1
ATOM 778 N N . SER A 1 117 ? 0.731 69.936 26.738 1.00 18.45 98 SER A N 1
ATOM 779 C CA . SER A 1 117 ? -0.527 70.613 27.016 1.00 16.63 98 SER A CA 1
ATOM 780 C C . SER A 1 117 ? -0.499 71.983 26.406 1.00 20.76 98 SER A C 1
ATOM 781 O O . SER A 1 117 ? 0.574 72.544 26.237 1.00 19.08 98 SER A O 1
ATOM 784 N N . ILE A 1 118 ? -1.680 72.545 26.166 1.00 19.70 99 ILE A N 1
ATOM 785 C CA . ILE A 1 118 ? -1.812 73.921 25.713 1.00 18.46 99 ILE A CA 1
ATOM 786 C C . ILE A 1 118 ? -2.730 74.666 26.696 1.00 19.01 99 ILE A C 1
ATOM 787 O O . ILE A 1 118 ? -3.728 74.119 27.175 1.00 18.70 99 ILE A O 1
ATOM 792 N N . CYS A 1 119 ? -2.376 75.935 26.950 1.00 22.49 100 CYS A N 1
ATOM 793 C CA . CYS A 1 119 ? -3.124 76.840 27.822 1.00 20.05 100 CYS A CA 1
ATOM 794 C C . CYS A 1 119 ? -3.474 76.177 29.142 1.00 19.96 100 CYS A C 1
ATOM 795 O O . CYS A 1 119 ? -2.565 75.700 29.786 1.00 20.72 100 CYS A O 1
ATOM 798 N N . ALA A 1 120 ? -4.743 76.122 29.550 1.00 17.86 101 ALA A N 1
ATOM 799 C CA . ALA A 1 120 ? -5.110 75.557 30.863 1.00 17.51 101 ALA A CA 1
ATOM 800 C C . ALA A 1 120 ? -5.005 74.037 30.952 1.00 19.50 101 ALA A C 1
ATOM 801 O O . ALA A 1 120 ? -5.129 73.485 32.019 1.00 19.74 101 ALA A O 1
ATOM 803 N N . GLY A 1 121 ? -4.729 73.363 29.835 1.00 20.25 102 GLY A N 1
ATOM 804 C CA . GLY A 1 121 ? -4.347 71.952 29.859 1.00 20.33 102 GLY A CA 1
ATOM 805 C C . GLY A 1 121 ? -3.222 71.591 30.854 1.00 19.46 102 GLY A C 1
ATOM 806 O O . GLY A 1 121 ? -3.163 70.483 31.387 1.00 19.70 102 GLY A O 1
ATOM 807 N N . SER A 1 122 ? -2.319 72.529 31.119 1.00 19.04 103 SER A N 1
ATOM 808 C CA . SER A 1 122 ? -1.282 72.309 32.108 1.00 19.91 103 SER A CA 1
ATOM 809 C C . SER A 1 122 ? -1.833 72.170 33.529 1.00 21.42 103 SER A C 1
ATOM 810 O O . SER A 1 122 ? -1.149 71.624 34.391 1.00 20.33 103 SER A O 1
ATOM 813 N N . PHE A 1 123 ? -3.056 72.642 33.784 1.00 19.30 104 PHE A N 1
ATOM 814 C CA . PHE A 1 123 ? -3.687 72.432 35.102 1.00 20.47 104 PHE A CA 1
ATOM 815 C C . PHE A 1 123 ? -3.833 70.923 35.358 1.00 20.78 104 PHE A C 1
ATOM 816 O O . PHE A 1 123 ? -3.614 70.428 36.483 1.00 19.46 104 PHE A O 1
ATOM 824 N N . VAL A 1 124 ? -4.237 70.204 34.315 1.00 19.50 105 VAL A N 1
ATOM 825 C CA . VAL A 1 124 ? -4.373 68.750 34.391 1.00 18.19 105 VAL A CA 1
ATOM 826 C C . VAL A 1 124 ? -3.044 68.087 34.705 1.00 19.88 105 VAL A C 1
ATOM 827 O O . VAL A 1 124 ? -2.961 67.306 35.639 1.00 20.10 105 VAL A O 1
ATOM 831 N N . LEU A 1 125 ? -2.000 68.424 33.94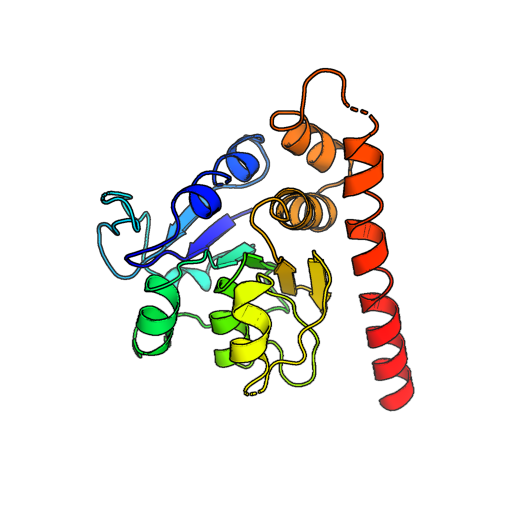9 1.00 18.02 106 LEU A N 1
ATOM 832 C CA . LEU A 1 125 ? -0.686 67.816 34.178 1.00 19.80 106 LEU A CA 1
ATOM 833 C C . LEU A 1 125 ? -0.165 68.114 35.586 1.00 19.70 106 LEU A C 1
ATOM 834 O O . LEU A 1 125 ? 0.374 67.234 36.255 1.00 21.05 106 LEU A O 1
ATOM 839 N N . HIS A 1 126 ? -0.347 69.363 36.042 1.00 19.93 107 HIS A N 1
ATOM 840 C CA . HIS A 1 126 ? -0.003 69.742 37.398 1.00 18.31 107 HIS A CA 1
ATOM 841 C C . HIS A 1 126 ? -0.761 68.892 38.421 1.00 18.75 107 HIS A C 1
ATOM 842 O O . HIS A 1 126 ? -0.164 68.304 39.328 1.00 20.17 107 HIS A O 1
ATOM 849 N N . GLU A 1 127 ? -2.076 68.819 38.275 1.00 19.47 108 GLU A N 1
ATOM 850 C CA . GLU A 1 127 ? -2.882 68.110 39.285 1.00 20.06 108 GLU A CA 1
ATOM 851 C C . GLU A 1 127 ? -2.690 66.563 39.280 1.00 19.58 108 GLU A C 1
ATOM 852 O O . GLU A 1 127 ? -2.927 65.905 40.283 1.00 19.76 108 GLU A O 1
ATOM 858 N N . LEU A 1 128 ? -2.238 66.001 38.160 1.00 19.70 109 LEU A N 1
ATOM 859 C CA . LEU A 1 128 ? -1.778 64.608 38.105 1.00 20.70 109 LEU A CA 1
ATOM 860 C C . LEU A 1 128 ? -0.451 64.350 38.845 1.00 21.45 109 LEU A C 1
ATOM 861 O O . LEU A 1 128 ? -0.053 63.193 39.034 1.00 20.96 109 LEU A O 1
ATOM 866 N N . GLY A 1 129 ? 0.243 65.399 39.247 1.00 19.80 110 GLY A N 1
ATOM 867 C CA . GLY A 1 129 ? 1.494 65.243 39.974 1.00 20.17 110 GLY A CA 1
ATOM 868 C C . GLY A 1 129 ? 2.682 65.081 39.066 1.00 22.47 110 GLY A C 1
ATOM 869 O O . GLY A 1 129 ? 3.779 64.836 39.548 1.00 27.57 110 GLY A O 1
ATOM 870 N N . LEU A 1 130 ? 2.493 65.225 37.761 1.00 18.70 111 LEU A N 1
ATOM 871 C CA . LEU A 1 130 ? 3.569 64.985 36.798 1.00 21.49 111 LEU A CA 1
ATOM 872 C C . LEU A 1 130 ? 4.675 66.044 36.797 1.00 23.41 111 LEU A C 1
ATOM 873 O O . LEU A 1 130 ? 5.762 65.830 36.262 1.00 22.47 111 LEU A O 1
ATOM 878 N N . LEU A 1 131 ? 4.388 67.199 37.368 1.00 24.24 112 LEU A N 1
ATOM 879 C CA . LEU A 1 131 ? 5.345 68.293 37.344 1.00 23.33 112 LEU A CA 1
ATOM 880 C C . LEU A 1 131 ? 5.727 68.788 38.756 1.00 25.94 112 LEU A C 1
ATOM 881 O O . LEU A 1 131 ? 6.018 69.948 38.949 1.00 22.60 112 LEU A O 1
ATOM 886 N N . LYS A 1 132 ? 5.760 67.864 39.707 1.00 25.68 113 LYS A N 1
ATOM 887 C CA . LYS A 1 132 ? 6.087 68.185 41.092 1.00 24.67 113 LYS A CA 1
ATOM 888 C C . LYS A 1 132 ? 7.518 68.656 41.180 1.00 23.12 113 LYS A C 1
ATOM 889 O O . LYS A 1 132 ? 8.447 67.938 40.791 1.00 24.86 113 LYS A O 1
ATOM 892 N N . GLY A 1 133 ? 7.717 69.867 41.680 1.00 24.59 114 GLY A N 1
ATOM 893 C CA . GLY A 1 133 ? 9.071 70.411 41.762 1.00 24.62 114 GLY A CA 1
ATOM 894 C C . GLY A 1 133 ? 9.657 70.856 40.438 1.00 25.19 114 GLY A C 1
ATOM 895 O O . GLY A 1 133 ? 10.866 71.086 40.334 1.00 26.87 114 GLY A O 1
ATOM 896 N N . LYS A 1 134 ? 8.803 70.990 39.424 1.00 25.09 115 LYS A N 1
ATOM 897 C CA . LYS A 1 134 ? 9.212 71.330 38.066 1.00 23.79 115 LYS A CA 1
ATOM 898 C C . LYS A 1 134 ? 8.549 72.652 37.633 1.00 23.82 115 LYS A C 1
ATOM 899 O O . LYS A 1 134 ? 7.669 73.188 38.310 1.00 24.42 115 LYS A O 1
ATOM 905 N N . LYS A 1 135 ? 8.996 73.167 36.498 1.00 21.94 116 LYS A N 1
ATOM 906 C CA . LYS A 1 135 ? 8.452 74.392 35.930 1.00 19.73 116 LYS A CA 1
ATOM 907 C C . LYS A 1 135 ? 7.348 74.077 34.911 1.00 20.00 116 LYS A C 1
ATOM 908 O O . LYS A 1 135 ? 7.330 73.008 34.284 1.00 18.20 116 LYS A O 1
ATOM 914 N N . LEU A 1 136 ? 6.458 75.031 34.713 1.00 18.58 117 LEU A N 1
ATOM 915 C CA . LEU A 1 136 ? 5.470 74.935 33.657 1.00 18.52 117 LEU A CA 1
ATOM 916 C C . LEU A 1 136 ? 4.964 76.339 33.262 1.00 19.50 117 LEU A C 1
ATOM 917 O O . LEU A 1 136 ? 5.380 77.364 33.864 1.00 18.68 117 LEU A O 1
ATOM 922 N N . THR A 1 137 ? 4.117 76.374 32.226 1.00 20.96 118 THR A N 1
ATOM 923 C CA . THR A 1 137 ? 3.495 77.581 31.750 1.00 18.57 118 THR A CA 1
ATOM 924 C C . THR A 1 137 ? 2.009 77.323 31.518 1.00 18.82 118 THR A C 1
ATOM 925 O O . THR A 1 137 ? 1.544 76.178 31.597 1.00 19.86 118 THR A O 1
ATOM 929 N N . THR A 1 138 ? 1.271 78.402 31.282 1.00 19.12 119 THR A N 1
ATOM 930 C CA . THR A 1 138 ? -0.142 78.345 30.924 1.00 19.73 119 THR A CA 1
ATOM 931 C C . THR A 1 138 ? -0.469 79.680 30.245 1.00 20.68 119 THR A C 1
ATOM 932 O O . THR A 1 138 ? 0.404 80.511 30.065 1.00 19.54 119 THR A O 1
ATOM 936 N N . ASN A 1 139 ? -1.713 79.893 29.848 1.00 22.24 120 ASN A N 1
ATOM 937 C CA . ASN A 1 139 ? -2.046 81.217 29.299 1.00 23.85 120 ASN A CA 1
ATOM 938 C C . ASN A 1 139 ? -1.920 82.305 30.367 1.00 23.24 120 ASN A C 1
ATOM 939 O O . ASN A 1 139 ? -2.160 82.056 31.567 1.00 21.38 120 ASN A O 1
ATOM 944 N N . PRO A 1 140 ? -1.445 83.501 29.980 1.00 22.91 121 PRO A N 1
ATOM 945 C CA . PRO A 1 140 ? -1.229 84.559 30.950 1.00 24.66 121 PRO A CA 1
ATOM 946 C C . PRO A 1 140 ? -2.389 84.822 31.878 1.00 23.79 121 PRO A C 1
ATOM 947 O O . PRO A 1 140 ? -2.167 85.052 33.054 1.00 24.52 121 PRO A O 1
ATOM 951 N N . ASP A 1 141 ? -3.615 84.775 31.374 1.00 23.27 122 ASP A N 1
ATOM 952 C CA . ASP A 1 141 ? -4.761 85.064 32.247 1.00 25.73 122 ASP A CA 1
ATOM 953 C C . ASP A 1 141 ? -5.036 83.985 33.272 1.00 24.61 122 ASP A C 1
ATOM 954 O O . ASP A 1 141 ? -5.750 84.232 34.251 1.00 24.42 122 ASP A O 1
ATOM 959 N N . ALA A 1 142 ? -4.465 82.802 33.053 1.00 22.33 123 ALA A N 1
ATOM 960 C CA . ALA A 1 142 ? -4.643 81.675 33.959 1.00 23.57 123 ALA A CA 1
ATOM 961 C C . ALA A 1 142 ? -3.486 81.520 34.959 1.00 23.77 123 ALA A C 1
ATOM 962 O O . ALA A 1 142 ? -3.557 80.665 35.852 1.00 24.20 123 ALA A O 1
ATOM 964 N N . LYS A 1 143 ? -2.438 82.319 34.811 1.00 23.09 124 LYS A N 1
ATOM 965 C CA . LYS A 1 143 ? -1.214 82.135 35.610 1.00 22.23 124 LYS A CA 1
ATOM 966 C C . LYS A 1 143 ? -1.442 82.234 37.110 1.00 22.49 124 LYS A C 1
ATOM 967 O O . LYS A 1 143 ? -0.946 81.392 37.862 1.00 21.53 124 LYS A O 1
ATOM 972 N N . ALA A 1 144 ? -2.176 83.267 37.544 1.00 21.63 125 ALA A N 1
ATOM 973 C CA . ALA A 1 144 ? -2.367 83.535 38.961 1.00 20.88 125 ALA A CA 1
ATOM 974 C C . ALA A 1 144 ? -3.079 82.354 39.598 1.00 20.03 125 ALA A C 1
ATOM 975 O O . ALA A 1 144 ? -2.740 81.936 40.712 1.00 19.09 125 ALA A O 1
ATOM 977 N N . VAL A 1 145 ? -4.059 81.799 38.900 1.00 21.00 126 VAL A N 1
ATOM 978 C CA . VAL A 1 145 ? -4.793 80.636 39.447 1.00 20.39 126 VAL A CA 1
ATOM 979 C C . VAL A 1 145 ? -3.896 79.413 39.552 1.00 20.89 126 VAL A C 1
ATOM 980 O O . VAL A 1 145 ? -3.866 78.731 40.585 1.00 19.58 126 VAL A O 1
ATOM 984 N N . LEU A 1 146 ? -3.134 79.147 38.504 1.00 18.60 127 LEU A N 1
ATOM 985 C CA . LEU A 1 146 ? -2.214 77.988 38.526 1.00 18.08 127 LEU A CA 1
ATOM 986 C C . LEU A 1 146 ? -1.141 78.136 39.627 1.00 18.04 127 LEU A C 1
ATOM 987 O O . LEU A 1 146 ? -0.813 77.176 40.332 1.00 18.80 127 LEU A O 1
ATOM 992 N N . GLN A 1 147 ? -0.633 79.346 39.810 1.00 19.45 128 GLN A N 1
ATOM 993 C CA . GLN A 1 147 ? 0.262 79.632 40.941 1.00 20.74 128 GLN A CA 1
ATOM 994 C C . GLN A 1 147 ? -0.349 79.274 42.302 1.00 20.38 128 GLN A C 1
ATOM 995 O O . GLN A 1 147 ? 0.303 78.638 43.140 1.00 21.32 128 GLN A O 1
ATOM 1001 N N . GLY A 1 148 ? -1.597 79.688 42.514 1.00 19.72 129 GLY A N 1
ATOM 1002 C CA . GLY A 1 148 ? -2.332 79.377 43.744 1.00 20.23 129 GLY A CA 1
ATOM 1003 C C . GLY A 1 148 ? -2.610 77.894 43.954 1.00 19.37 129 GLY A C 1
ATOM 1004 O O . GLY A 1 148 ? -2.898 77.468 45.087 1.00 18.02 129 GLY A O 1
ATOM 1013 N N . GLY A 1 150 ? -0.253 75.810 43.322 1.00 17.48 131 GLY A N 1
ATOM 1014 C CA . GLY A 1 150 ? 1.103 75.354 43.602 1.00 17.81 131 GLY A CA 1
ATOM 1015 C C . GLY A 1 150 ? 2.024 75.235 42.395 1.00 19.88 131 GLY A C 1
ATOM 1016 O O . GLY A 1 150 ? 3.159 74.745 42.519 1.00 19.58 131 GLY A O 1
ATOM 1017 N N . GLY A 1 151 ? 1.576 75.714 41.236 1.00 20.54 132 GLY A N 1
ATOM 1018 C CA . GLY A 1 151 ? 2.390 75.665 40.032 1.00 21.61 132 GLY A CA 1
ATOM 1019 C C . GLY A 1 151 ? 3.510 76.685 40.046 1.00 21.49 132 GLY A C 1
ATOM 1020 O O . GLY A 1 151 ? 3.317 77.825 40.437 1.00 22.09 132 GLY A O 1
ATOM 1021 N N . ASP A 1 152 ? 4.692 76.274 39.610 1.00 21.96 133 ASP A N 1
ATOM 1022 C CA . ASP A 1 152 ? 5.802 77.189 39.471 1.00 21.38 133 ASP A CA 1
ATOM 1023 C C . ASP A 1 152 ? 5.750 77.699 38.023 1.00 20.94 133 ASP A C 1
ATOM 1024 O O . ASP A 1 152 ? 6.402 77.142 37.143 1.00 19.00 133 ASP A O 1
ATOM 1029 N N . VAL A 1 153 ? 4.929 78.737 37.791 1.00 19.84 134 VAL A N 1
ATOM 1030 C CA . VAL A 1 153 ? 4.582 79.176 36.454 1.00 19.67 134 VAL A CA 1
ATOM 1031 C C . VAL A 1 153 ? 5.568 80.210 35.941 1.00 20.20 134 VAL A C 1
ATOM 1032 O O . VAL A 1 153 ? 5.851 81.179 36.627 1.00 20.39 134 VAL A O 1
ATOM 1036 N N . GLN A 1 154 ? 6.071 79.979 34.733 1.00 19.57 135 GLN A N 1
ATOM 1037 C CA A GLN A 1 154 ? 6.937 80.962 34.116 0.50 19.36 135 GLN A CA 1
ATOM 1038 C CA B GLN A 1 154 ? 6.991 80.866 34.018 0.50 19.70 135 GLN A CA 1
ATOM 1039 C C . GLN A 1 154 ? 6.227 81.711 32.989 1.00 20.16 135 GLN A C 1
ATOM 1040 O O . GLN A 1 154 ? 5.289 81.222 32.384 1.00 19.81 135 GLN A O 1
ATOM 1051 N N . ASP A 1 155 ? 6.698 82.928 32.734 1.00 20.78 136 ASP A N 1
ATOM 1052 C CA . ASP A 1 155 ? 6.155 83.814 31.706 1.00 22.63 136 ASP A CA 1
ATOM 1053 C C . ASP A 1 155 ? 6.856 83.532 30.390 1.00 20.80 136 ASP A C 1
ATOM 1054 O O . ASP A 1 155 ? 7.563 84.388 29.851 1.00 20.15 136 ASP A O 1
ATOM 1059 N N . LEU A 1 156 ? 6.680 82.297 29.916 1.00 20.42 137 LEU A N 1
ATOM 1060 C CA . LEU A 1 156 ? 7.357 81.770 28.734 1.00 22.42 137 LEU A CA 1
ATOM 1061 C C . LEU A 1 156 ? 6.383 80.969 27.894 1.00 21.54 137 LEU A C 1
ATOM 1062 O O . LEU A 1 156 ? 5.456 80.359 28.411 1.00 21.69 137 LEU A O 1
ATOM 1067 N N . PRO A 1 157 ? 6.582 80.967 26.567 1.00 19.51 138 PRO A N 1
ATOM 1068 C CA . PRO A 1 157 ? 5.618 80.268 25.735 1.00 16.39 138 PRO A CA 1
ATOM 1069 C C . PRO A 1 157 ? 5.677 78.729 25.777 1.00 17.31 138 PRO A C 1
ATOM 1070 O O . PRO A 1 157 ? 4.668 78.085 25.514 1.00 19.92 138 PRO A O 1
ATOM 1074 N N . LEU A 1 158 ? 6.842 78.171 26.049 1.00 18.38 139 LEU A N 1
ATOM 1075 C CA . LEU A 1 158 ? 7.045 76.735 26.058 1.00 18.13 139 LEU A CA 1
ATOM 1076 C C . LEU A 1 158 ? 8.006 76.404 27.204 1.00 17.41 139 LEU A C 1
ATOM 1077 O O . LEU A 1 158 ? 9.094 76.993 27.298 1.00 19.18 139 LEU A O 1
ATOM 1082 N N . VAL A 1 159 ? 7.624 75.434 28.046 1.00 17.63 140 VAL A N 1
ATOM 1083 C CA . VAL A 1 159 ? 8.470 75.005 29.168 1.00 16.18 140 VAL A CA 1
ATOM 1084 C C . VAL A 1 159 ? 8.605 73.511 29.061 1.00 17.76 140 VAL A C 1
ATOM 1085 O O . VAL A 1 159 ? 7.611 72.789 29.141 1.00 18.75 140 VAL A O 1
ATOM 1089 N N . ILE A 1 160 ? 9.844 73.059 28.838 1.00 18.71 141 ILE A N 1
ATOM 1090 C CA . ILE A 1 160 ? 10.167 71.635 28.643 1.00 20.75 141 ILE A CA 1
ATOM 1091 C C . ILE A 1 160 ? 10.787 71.053 29.918 1.00 21.27 141 ILE A C 1
ATOM 1092 O O . ILE A 1 160 ? 11.727 71.605 30.446 1.00 20.45 141 ILE A O 1
ATOM 1097 N N . GLU A 1 161 ? 10.233 69.934 30.404 1.00 20.42 142 GLU A N 1
ATOM 1098 C CA . GLU A 1 161 ? 10.764 69.203 31.542 1.00 20.17 142 GLU A CA 1
ATOM 1099 C C . GLU A 1 161 ? 10.846 67.734 31.136 1.00 21.57 142 GLU A C 1
ATOM 1100 O O . GLU A 1 161 ? 9.878 67.007 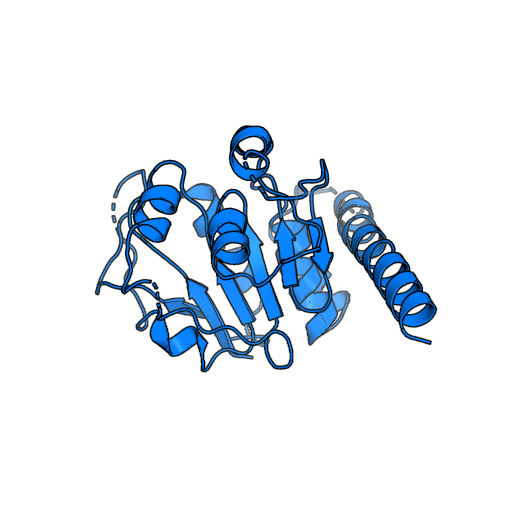31.266 1.00 20.30 142 GLU A O 1
ATOM 1106 N N . GLY A 1 162 ? 11.985 67.356 30.561 1.00 21.76 143 GLY A N 1
ATOM 1107 C CA . GLY A 1 162 ? 12.218 66.000 30.044 1.00 20.62 143 GLY A CA 1
ATOM 1108 C C . GLY A 1 162 ? 11.362 65.711 28.841 1.00 20.22 143 GLY A C 1
ATOM 1109 O O . GLY A 1 162 ? 11.538 66.307 27.764 1.00 20.02 143 GLY A O 1
ATOM 1110 N N . ASN A 1 163 ? 10.420 64.787 29.019 1.00 18.34 144 ASN A N 1
ATOM 1111 C CA . ASN A 1 163 ? 9.480 64.408 27.949 1.00 19.40 144 ASN A CA 1
ATOM 1112 C C . ASN A 1 163 ? 8.093 65.019 28.145 1.00 19.19 144 ASN A C 1
ATOM 1113 O O . ASN A 1 163 ? 7.140 64.587 27.510 1.00 20.14 144 ASN A O 1
ATOM 1118 N N . ILE A 1 164 ? 8.007 66.022 29.026 1.00 18.43 145 ILE A N 1
ATOM 1119 C CA . ILE A 1 164 ? 6.798 66.800 29.248 1.00 19.89 145 ILE A CA 1
ATOM 1120 C C . ILE A 1 164 ? 7.056 68.230 28.760 1.00 19.16 145 ILE A C 1
ATOM 1121 O O . ILE A 1 164 ? 8.122 68.783 29.013 1.00 21.06 145 ILE A O 1
ATOM 1126 N N . ALA A 1 165 ? 6.093 68.803 28.036 1.00 19.38 146 ALA A N 1
ATOM 1127 C CA . ALA A 1 165 ? 6.193 70.194 27.648 1.00 18.76 146 ALA A CA 1
ATOM 1128 C C . ALA A 1 165 ? 4.844 70.845 27.805 1.00 19.20 146 ALA A C 1
ATOM 1129 O O . ALA A 1 165 ? 3.817 70.307 27.370 1.00 20.57 146 ALA A O 1
ATOM 1131 N N . THR A 1 166 ? 4.842 72.004 28.425 1.00 19.07 147 THR A N 1
ATOM 1132 C CA . THR A 1 166 ? 3.634 72.817 28.535 1.00 18.02 147 THR A CA 1
ATOM 1133 C C . THR A 1 166 ? 3.808 74.082 27.670 1.00 18.22 147 THR A C 1
ATOM 1134 O O . THR A 1 166 ? 4.906 74.650 27.559 1.00 19.59 147 THR A O 1
ATOM 1138 N N . ALA A 1 167 ? 2.704 74.525 27.073 1.00 19.04 148 ALA A N 1
ATOM 1139 C CA . ALA A 1 167 ? 2.693 75.666 26.191 1.00 18.71 148 ALA A CA 1
ATOM 1140 C C . ALA A 1 167 ? 1.598 76.652 26.618 1.00 18.25 148 ALA A C 1
ATOM 1141 O O . ALA A 1 167 ? 0.506 76.263 27.020 1.00 19.42 148 ALA A O 1
ATOM 1143 N N . GLY A 1 168 ? 1.918 77.933 26.540 1.00 17.23 149 GLY A N 1
ATOM 1144 C CA . GLY A 1 168 ? 1.014 78.986 26.986 1.00 17.96 149 GLY A CA 1
ATOM 1145 C C . GLY A 1 168 ? 0.699 80.007 25.913 1.00 19.15 149 GLY A C 1
ATOM 1146 O O . GLY A 1 168 ? 1.626 80.534 25.286 1.00 20.17 149 GLY A O 1
ATOM 1147 N N . GLY A 1 169 ? -0.589 80.318 25.754 1.00 18.29 150 GLY A N 1
ATOM 1148 C CA . GLY A 1 169 ? -1.107 81.203 24.691 1.00 19.34 150 GLY A CA 1
ATOM 1149 C C . GLY A 1 169 ? -1.336 80.354 23.451 1.00 17.13 150 GLY A C 1
ATOM 1150 O O . GLY A 1 169 ? -0.500 79.505 23.093 1.00 20.16 150 GLY A O 1
ATOM 1151 N N . CYS A 1 170 ? -2.461 80.559 22.794 1.00 19.61 151 CYS A N 1
ATOM 1152 C CA A CYS A 1 170 ? -2.918 79.664 21.715 0.60 21.02 151 CYS A CA 1
ATOM 1153 C CA B CYS A 1 170 ? -2.900 79.610 21.783 0.40 20.78 151 CYS A CA 1
ATOM 1154 C C . CYS A 1 170 ? -1.859 79.367 20.663 1.00 21.78 151 CYS A C 1
ATOM 1155 O O . CYS A 1 170 ? -1.614 78.228 20.307 1.00 22.20 151 CYS A O 1
ATOM 1160 N N . LEU A 1 171 ? -1.231 80.427 20.154 1.00 19.53 152 LEU A N 1
ATOM 1161 C CA . LEU A 1 171 ? -0.265 80.301 19.056 1.00 18.95 152 LEU A CA 1
ATOM 1162 C C . LEU A 1 171 ? 1.020 79.569 19.449 1.00 20.09 152 LEU A C 1
ATOM 1163 O O . LEU A 1 171 ? 1.822 79.219 18.565 1.00 19.41 152 LEU A O 1
ATOM 1168 N N . SER A 1 172 ? 1.218 79.321 20.746 1.00 19.30 153 SER A N 1
ATOM 1169 C CA A SER A 1 172 ? 2.379 78.548 21.195 0.50 17.95 153 SER A CA 1
ATOM 1170 C CA B SER A 1 172 ? 2.374 78.555 21.204 0.50 19.25 153 SER A CA 1
ATOM 1171 C C . SER A 1 172 ? 2.229 77.094 20.751 1.00 18.15 153 SER A C 1
ATOM 1172 O O . SER A 1 172 ? 3.156 76.292 20.855 1.00 18.97 153 SER A O 1
ATOM 1177 N N . LEU A 1 173 ? 1.058 76.734 20.231 1.00 16.98 154 LEU A N 1
ATOM 1178 C CA . LEU A 1 173 ? 0.945 75.448 19.565 1.00 18.08 154 LEU A CA 1
ATOM 1179 C C . LEU A 1 173 ? 1.993 75.197 18.457 1.00 19.08 154 LEU A C 1
ATOM 1180 O O . LEU A 1 173 ? 2.372 74.033 18.178 1.00 18.34 154 LEU A O 1
ATOM 1185 N N . LEU A 1 174 ? 2.459 76.278 17.817 1.00 19.76 155 LEU A N 1
ATOM 1186 C CA . LEU A 1 174 ? 3.534 76.154 16.853 1.00 19.31 155 LEU A CA 1
ATOM 1187 C C . LEU A 1 174 ? 4.780 75.590 17.493 1.00 20.39 155 LEU A C 1
ATOM 1188 O O . LEU A 1 174 ? 5.461 74.769 16.874 1.00 18.67 155 LEU A O 1
ATOM 1193 N N . TYR A 1 175 ? 5.061 76.029 18.725 1.00 19.33 156 TYR A N 1
ATOM 1194 C CA . TYR A 1 175 ? 6.212 75.530 19.494 1.00 19.18 156 TYR A CA 1
ATOM 1195 C C . TYR A 1 175 ? 6.026 74.117 20.022 1.00 17.65 156 TYR A C 1
ATOM 1196 O O . TYR A 1 175 ? 6.978 73.310 20.007 1.00 18.30 156 TYR A O 1
ATOM 1205 N N . LEU A 1 176 ? 4.819 73.817 20.476 1.00 17.03 157 LEU A N 1
ATOM 1206 C CA . LEU A 1 176 ? 4.524 72.534 21.088 1.00 17.47 157 LEU A CA 1
ATOM 1207 C C . LEU A 1 176 ? 4.583 71.446 20.033 1.00 19.74 157 LEU A C 1
ATOM 1208 O O . LEU A 1 176 ? 5.222 70.429 20.249 1.00 18.28 157 LEU A O 1
ATOM 1213 N N . VAL A 1 177 ? 3.920 71.655 18.895 1.00 19.98 158 VAL A N 1
ATOM 1214 C CA . VAL A 1 177 ? 3.980 70.661 17.804 1.00 20.62 158 VAL A CA 1
ATOM 1215 C C . VAL A 1 177 ? 5.378 70.557 17.184 1.00 20.62 158 VAL A C 1
ATOM 1216 O O . VAL A 1 177 ? 5.842 69.464 16.853 1.00 19.97 158 VAL A O 1
ATOM 1220 N N . GLY A 1 178 ? 6.071 71.688 17.069 1.00 19.80 159 GLY A N 1
ATOM 1221 C CA . GLY A 1 178 ? 7.430 71.699 16.591 1.00 18.83 159 GLY A CA 1
ATOM 1222 C C . GLY A 1 178 ? 8.367 70.906 17.479 1.00 17.76 159 GLY A C 1
ATOM 1223 O O . GLY A 1 178 ? 9.257 70.231 16.997 1.00 20.94 159 GLY A O 1
ATOM 1224 N N . TRP A 1 179 ? 8.143 70.971 18.795 1.00 16.53 160 TRP A N 1
ATOM 1225 C CA . TRP A 1 179 ? 8.918 70.195 19.758 1.00 17.34 160 TRP A CA 1
ATOM 1226 C C . TRP A 1 179 ? 8.674 68.699 19.542 1.00 18.44 160 TRP A C 1
ATOM 1227 O O . TRP A 1 179 ? 9.619 67.930 19.501 1.00 19.90 160 TRP A O 1
ATOM 1238 N N . LEU A 1 180 ? 7.414 68.309 19.355 1.00 19.30 161 LEU A N 1
ATOM 1239 C CA . LEU A 1 180 ? 7.091 66.907 19.027 1.00 17.32 161 LEU A CA 1
ATOM 1240 C C . LEU A 1 180 ? 7.876 66.457 17.810 1.00 18.74 161 LEU A C 1
ATOM 1241 O O . LEU A 1 180 ? 8.494 65.383 17.832 1.00 20.14 161 LEU A O 1
ATOM 1246 N N . ALA A 1 181 ? 7.839 67.279 16.760 1.00 19.90 162 ALA A N 1
ATOM 1247 C CA . ALA A 1 181 ? 8.508 66.967 15.477 1.00 20.98 162 ALA A CA 1
ATOM 1248 C C . ALA A 1 181 ? 10.032 66.852 15.670 1.00 23.42 162 ALA A C 1
ATOM 1249 O O . ALA A 1 181 ? 10.683 65.955 15.096 1.00 23.31 162 ALA A O 1
ATOM 1251 N N . GLU A 1 182 ? 10.609 67.743 16.483 1.00 20.79 163 GLU A N 1
ATOM 1252 C CA . GLU A 1 182 ? 12.043 67.723 16.758 1.00 22.46 163 GLU A CA 1
ATOM 1253 C C . GLU A 1 182 ? 12.428 66.483 17.574 1.00 20.75 163 GLU A C 1
ATOM 1254 O O . GLU A 1 182 ? 13.426 65.842 17.306 1.00 22.48 163 GLU A O 1
ATOM 1260 N N . ARG A 1 183 ? 11.630 66.147 18.580 1.00 19.67 164 ARG A N 1
ATOM 1261 C CA . ARG A 1 183 ? 11.912 64.998 19.422 1.00 20.41 164 ARG A CA 1
ATOM 1262 C C . ARG A 1 183 ? 11.760 63.672 18.665 1.00 21.24 164 ARG A C 1
ATOM 1263 O O . ARG A 1 183 ? 12.578 62.769 18.849 1.00 22.61 164 ARG A O 1
ATOM 1271 N N . LEU A 1 184 ? 10.744 63.567 17.811 1.00 19.38 165 LEU A N 1
ATOM 1272 C CA . LEU A 1 184 ? 10.430 62.296 17.134 1.00 22.16 165 LEU A CA 1
ATOM 1273 C C . LEU A 1 184 ? 11.071 62.141 15.761 1.00 23.99 165 LEU A C 1
ATOM 1274 O O . LEU A 1 184 ? 11.335 61.011 15.325 1.00 24.88 165 LEU A O 1
ATOM 1279 N N . PHE A 1 185 ? 11.263 63.259 15.071 1.00 23.10 166 PHE A N 1
ATOM 1280 C CA . PHE A 1 185 ? 11.760 63.270 13.688 1.00 24.00 166 PHE A CA 1
ATOM 1281 C C . PHE A 1 185 ? 12.936 64.250 13.580 1.00 25.60 166 PHE A C 1
ATOM 1282 O O . PHE A 1 185 ? 13.986 63.989 14.138 1.00 23.66 166 PHE A O 1
ATOM 1290 N N . ASP A 1 186 ? 12.763 65.369 12.882 1.00 26.50 167 ASP A N 1
ATOM 1291 C CA . ASP A 1 186 ? 13.836 66.351 12.736 1.00 29.58 167 ASP A CA 1
ATOM 1292 C C . ASP A 1 186 ? 13.255 67.702 12.313 1.00 28.52 167 ASP A C 1
ATOM 1293 O O . ASP A 1 186 ? 12.036 67.856 12.213 1.00 28.84 167 ASP A O 1
ATOM 1298 N N . SER A 1 187 ? 14.139 68.669 12.064 1.00 30.02 168 SER A N 1
ATOM 1299 C CA . SER A 1 187 ? 13.766 70.032 11.637 1.00 29.11 168 SER A CA 1
ATOM 1300 C C . SER A 1 187 ? 13.065 70.108 10.296 1.00 29.64 168 SER A C 1
ATOM 1301 O O . SER A 1 187 ? 12.212 70.972 10.092 1.00 29.96 168 SER A O 1
ATOM 1304 N N . VAL A 1 188 ? 13.422 69.219 9.373 1.00 26.52 169 VAL A N 1
ATOM 1305 C CA . VAL A 1 188 ? 12.745 69.179 8.071 1.00 28.81 169 VAL A CA 1
ATOM 1306 C C . VAL A 1 188 ? 11.245 68.888 8.266 1.00 29.29 169 VAL A C 1
ATOM 1307 O O . VAL A 1 188 ? 10.395 69.531 7.648 1.00 28.44 169 VAL A O 1
ATOM 1311 N N . LYS A 1 189 ? 10.933 67.919 9.124 1.00 28.99 170 LYS A N 1
ATOM 1312 C CA . LYS A 1 189 ? 9.545 67.595 9.446 1.00 28.89 170 LYS A CA 1
ATOM 1313 C C . LYS A 1 189 ? 8.857 68.784 10.110 1.00 27.86 170 LYS A C 1
ATOM 1314 O O . LYS A 1 189 ? 7.711 69.155 9.749 1.00 24.12 170 LYS A O 1
ATOM 1320 N N . ARG A 1 190 ? 9.550 69.374 11.082 1.00 25.14 171 ARG A N 1
ATOM 1321 C CA . ARG A 1 190 ? 9.013 70.523 11.800 1.00 27.42 171 ARG A CA 1
ATOM 1322 C C . ARG A 1 190 ? 8.620 71.629 10.817 1.00 27.99 171 ARG A C 1
ATOM 1323 O O . ARG A 1 190 ? 7.489 72.117 10.850 1.00 27.90 171 ARG A O 1
ATOM 1331 N N . LYS A 1 191 ? 9.558 72.005 9.948 1.00 30.07 172 LYS A N 1
ATOM 1332 C CA . LYS A 1 191 ? 9.332 73.067 8.964 1.00 31.04 172 LYS A CA 1
ATOM 1333 C C . LYS A 1 191 ? 8.176 72.760 8.011 1.00 31.21 172 LYS A C 1
ATOM 1334 O O . LYS A 1 191 ? 7.361 73.652 7.696 1.00 30.58 172 LYS A O 1
ATOM 1340 N N . GLN A 1 192 ? 8.112 71.507 7.551 1.00 30.54 173 GLN A N 1
ATOM 1341 C CA . GLN A 1 192 ? 7.028 71.027 6.682 1.00 32.11 173 GLN A CA 1
ATOM 1342 C C . GLN A 1 192 ? 5.647 71.308 7.306 1.00 31.00 173 GLN A C 1
ATOM 1343 O O . GLN A 1 192 ? 4.746 71.810 6.635 1.00 32.13 173 GLN A O 1
ATOM 1349 N N . ILE A 1 193 ? 5.507 70.981 8.590 1.00 27.44 174 ILE A N 1
ATOM 1350 C CA . ILE A 1 193 ? 4.266 71.201 9.344 1.00 27.51 174 ILE A CA 1
ATOM 1351 C C . ILE A 1 193 ? 3.961 72.689 9.489 1.00 29.03 174 ILE A C 1
ATOM 1352 O O . ILE A 1 193 ? 2.867 73.144 9.120 1.00 30.54 174 ILE A O 1
ATOM 1357 N N . GLN A 1 194 ? 4.916 73.452 10.027 1.00 26.94 175 GLN A N 1
ATOM 1358 C CA . GLN A 1 194 ? 4.610 74.841 10.427 1.00 26.87 175 GLN A CA 1
ATOM 1359 C C . GLN A 1 194 ? 4.341 75.727 9.203 1.00 27.74 175 GLN A C 1
ATOM 1360 O O . GLN A 1 194 ? 3.565 76.683 9.271 1.00 29.78 175 GLN A O 1
ATOM 1366 N N . ASN A 1 195 ? 4.989 75.403 8.081 1.00 29.40 176 ASN A N 1
ATOM 1367 C CA . ASN A 1 195 ? 4.912 76.267 6.900 1.00 29.46 176 ASN A CA 1
ATOM 1368 C C . ASN A 1 195 ? 3.481 76.367 6.323 1.00 31.31 176 ASN A C 1
ATOM 1369 O O . ASN A 1 195 ? 3.128 77.339 5.653 1.00 27.41 176 ASN A O 1
ATOM 1374 N N . GLN A 1 196 ? 2.638 75.389 6.619 1.00 28.78 177 GLN A N 1
ATOM 1375 C CA A GLN A 1 196 ? 1.255 75.425 6.156 0.50 28.95 177 GLN A CA 1
ATOM 1376 C CA B GLN A 1 196 ? 1.264 75.424 6.134 0.50 29.45 177 GLN A CA 1
ATOM 1377 C C . GLN A 1 196 ? 0.362 76.371 6.978 1.00 31.62 177 GLN A C 1
ATOM 1378 O O . GLN A 1 196 ? -0.752 76.671 6.595 1.00 30.20 177 GLN A O 1
ATOM 1389 N N . LEU A 1 197 ? 0.836 76.858 8.122 1.00 28.06 178 LEU A N 1
ATOM 1390 C CA . LEU A 1 197 ? -0.026 77.766 8.936 1.00 26.74 178 LEU A CA 1
ATOM 1391 C C . LEU A 1 197 ? 0.517 79.191 8.955 1.00 26.21 178 LEU A C 1
ATOM 1392 O O . LEU A 1 197 ? -0.187 80.146 9.283 1.00 24.34 178 LEU A O 1
ATOM 1397 N N . ILE A 1 198 ? 1.788 79.349 8.644 1.00 23.55 179 ILE A N 1
ATOM 1398 C CA . ILE A 1 198 ? 2.409 80.635 8.895 1.00 27.47 179 ILE A CA 1
ATOM 1399 C C . ILE A 1 198 ? 2.072 81.625 7.775 1.00 21.23 179 ILE A C 1
ATOM 1400 O O . ILE A 1 198 ? 1.747 81.246 6.649 1.00 22.42 179 ILE A O 1
ATOM 1405 N N . PRO A 1 199 ? 2.189 82.911 8.091 1.00 20.63 180 PRO A N 1
ATOM 1406 C CA . PRO A 1 199 ? 1.891 83.952 7.125 1.00 18.18 180 PRO A CA 1
ATOM 1407 C C . PRO A 1 199 ? 2.697 83.877 5.812 1.00 17.47 180 PRO A C 1
ATOM 1408 O O . PRO A 1 199 ? 3.909 83.692 5.842 1.00 18.63 180 PRO A O 1
ATOM 1412 N N . ALA A 1 200 ? 2.010 84.057 4.675 1.00 16.95 181 ALA A N 1
ATOM 1413 C CA . ALA A 1 200 ? 2.647 84.162 3.380 1.00 16.53 181 ALA A CA 1
ATOM 1414 C C . ALA A 1 200 ? 3.772 85.207 3.424 1.00 19.39 181 ALA A C 1
ATOM 1415 O O . ALA A 1 200 ? 3.621 86.276 4.005 1.00 19.54 181 ALA A O 1
ATOM 1417 N N . GLY A 1 201 ? 4.913 84.857 2.847 1.00 16.91 182 GLY A N 1
ATOM 1418 C CA . GLY A 1 201 ? 6.076 85.721 2.822 1.00 17.15 182 GLY A CA 1
ATOM 1419 C C . GLY A 1 201 ? 6.886 85.883 4.104 1.00 17.62 182 GLY A C 1
ATOM 1420 O O . GLY A 1 201 ? 7.869 86.653 4.124 1.00 18.01 182 GLY A O 1
ATOM 1421 N N . GLN A 1 202 ? 6.508 85.170 5.161 1.00 17.50 183 GLN A N 1
ATOM 1422 C CA . GLN A 1 202 ? 7.205 85.260 6.442 1.00 18.04 183 GLN A CA 1
ATOM 1423 C C . GLN A 1 202 ? 7.781 83.920 6.932 1.00 20.42 183 GLN A C 1
ATOM 1424 O O . GLN A 1 202 ? 7.970 83.730 8.127 1.00 19.78 183 GLN A O 1
ATOM 1446 N N . GLU A 1 204 ? 10.799 82.675 6.796 1.00 19.53 185 GLU A N 1
ATOM 1447 C CA . GLU A 1 204 ? 12.098 82.805 7.483 1.00 22.09 185 GLU A CA 1
ATOM 1448 C C . GLU A 1 204 ? 11.971 83.448 8.883 1.00 23.23 185 GLU A C 1
ATOM 1449 O O . GLU A 1 204 ? 12.627 83.019 9.852 1.00 21.73 185 GLU A O 1
ATOM 1451 N N . ILE A 1 205 ? 11.120 84.472 8.986 1.00 22.33 186 ILE A N 1
ATOM 1452 C CA . ILE A 1 205 ? 10.821 85.130 10.264 1.00 22.56 186 ILE A CA 1
ATOM 1453 C C . ILE A 1 205 ? 10.281 84.109 11.266 1.00 22.33 186 ILE A C 1
ATOM 1454 O O . ILE A 1 205 ? 10.711 84.031 12.441 1.00 20.49 186 ILE A O 1
ATOM 1459 N N . PHE A 1 206 ? 9.337 83.306 10.807 1.00 18.74 187 PHE A N 1
ATOM 1460 C CA . PHE A 1 206 ? 8.728 82.324 11.701 1.00 20.54 187 PHE A CA 1
ATOM 1461 C C . PHE A 1 206 ? 9.678 81.163 11.985 1.00 20.91 187 PHE A C 1
ATOM 1462 O O . PHE A 1 206 ? 9.661 80.627 13.079 1.00 21.24 187 PHE A O 1
ATOM 1470 N N . GLU A 1 207 ? 10.491 80.768 11.008 1.00 22.24 188 GLU A N 1
ATOM 1471 C CA . GLU A 1 207 ? 11.503 79.736 11.272 1.00 24.48 188 GLU A CA 1
ATOM 1472 C C . GLU A 1 207 ? 12.474 80.208 12.357 1.00 24.20 188 GLU A C 1
ATOM 1473 O O . GLU A 1 207 ? 12.800 79.467 13.288 1.00 26.41 188 GLU A O 1
ATOM 1479 N N . THR A 1 208 ? 12.952 81.439 12.252 1.00 23.79 189 THR A N 1
ATOM 1480 C CA . THR A 1 208 ? 13.833 81.970 13.278 1.00 24.73 189 THR A CA 1
ATOM 1481 C C . THR A 1 208 ? 13.142 81.919 14.637 1.00 24.84 189 THR A C 1
ATOM 1482 O O . THR A 1 208 ? 13.708 81.419 15.613 1.00 24.66 189 THR A O 1
ATOM 1486 N N . LEU A 1 209 ? 11.907 82.408 14.676 1.00 22.01 190 LEU A N 1
ATOM 1487 C CA . LEU A 1 209 ? 11.130 82.465 15.924 1.00 21.34 190 LEU A CA 1
ATOM 1488 C C . LEU A 1 209 ? 10.894 81.086 16.551 1.00 20.77 190 LEU A C 1
ATOM 1489 O O . LEU A 1 209 ? 11.116 80.896 17.750 1.00 20.57 190 LEU A O 1
ATOM 1494 N N . ILE A 1 210 ? 10.421 80.136 15.753 1.00 19.49 191 ILE A N 1
ATOM 1495 C CA . ILE A 1 210 ? 10.080 78.821 16.236 1.00 21.57 191 ILE A CA 1
ATOM 1496 C C . ILE A 1 210 ? 11.332 78.039 16.646 1.00 23.29 191 ILE A C 1
ATOM 1497 O O . ILE A 1 210 ? 11.381 77.437 17.730 1.00 20.85 191 ILE A O 1
ATOM 1502 N N . SER A 1 211 ? 12.348 78.027 15.779 1.00 20.49 192 SER A N 1
ATOM 1503 C CA . SER A 1 211 ? 13.551 77.259 16.083 1.00 21.08 192 SER A CA 1
ATOM 1504 C C . SER A 1 211 ? 14.194 77.786 17.357 1.00 21.21 192 SER A C 1
ATOM 1505 O O . SER A 1 211 ? 14.577 77.013 18.243 1.00 22.14 192 SER A O 1
ATOM 1508 N N . GLU A 1 212 ? 14.301 79.100 17.477 1.00 22.04 193 GLU A N 1
ATOM 1509 C CA A GLU A 1 212 ? 14.928 79.678 18.662 0.50 20.32 193 GLU A CA 1
ATOM 1510 C CA B GLU A 1 212 ? 14.898 79.718 18.661 0.50 23.20 193 GLU A CA 1
ATOM 1511 C C . GLU A 1 212 ? 14.098 79.475 19.944 1.00 21.07 193 GLU A C 1
ATOM 1512 O O . GLU A 1 212 ? 14.663 79.235 21.015 1.00 20.59 193 GLU A O 1
ATOM 1523 N N . THR A 1 213 ? 12.779 79.577 19.850 1.00 19.81 194 THR A N 1
ATOM 1524 C CA . THR A 1 213 ? 11.938 79.423 21.016 1.00 19.11 194 THR A CA 1
ATOM 1525 C C . THR A 1 213 ? 12.078 77.989 21.555 1.00 20.42 194 THR A C 1
ATOM 1526 O O . THR A 1 213 ? 12.250 77.774 22.774 1.00 18.38 194 THR A O 1
ATOM 1530 N N . ILE A 1 214 ? 12.015 76.992 20.658 1.00 19.04 195 ILE A N 1
ATOM 1531 C CA . ILE A 1 214 ? 12.182 75.605 21.085 1.00 19.22 195 ILE A CA 1
ATOM 1532 C C . ILE A 1 214 ? 13.589 75.355 21.651 1.00 17.43 195 ILE A C 1
ATOM 1533 O O . ILE A 1 214 ? 13.744 74.772 22.720 1.00 18.39 195 ILE A O 1
ATOM 1538 N N . GLN A 1 215 ? 14.618 75.854 20.968 1.00 18.72 196 GLN A N 1
ATOM 1539 C CA . GLN A 1 215 ? 15.989 75.610 21.388 1.00 19.04 196 GLN A CA 1
ATOM 1540 C C . GLN A 1 215 ? 16.219 76.264 22.750 1.00 21.60 196 GLN A C 1
ATOM 1541 O O . GLN A 1 215 ? 16.899 75.678 23.604 1.00 19.43 196 GLN A O 1
ATOM 1544 N N . SER A 1 216 ? 15.631 77.448 22.967 1.00 21.39 197 SER A N 1
ATOM 1545 C CA . SER A 1 216 ? 15.812 78.115 24.262 1.00 21.42 197 SER A CA 1
ATOM 1546 C C . SER A 1 216 ? 15.131 77.323 25.398 1.00 19.43 197 SER A C 1
ATOM 1547 O O . SER A 1 216 ? 15.657 77.232 26.503 1.00 18.00 197 SER A O 1
ATOM 1550 N N . ALA A 1 217 ? 13.978 76.725 25.102 1.00 18.45 198 ALA A N 1
ATOM 1551 C CA . ALA A 1 217 ? 13.282 75.889 26.075 1.00 15.86 198 ALA A CA 1
ATOM 1552 C C . ALA A 1 217 ? 14.091 74.629 26.400 1.00 16.63 198 ALA A C 1
ATOM 1553 O O . ALA A 1 217 ? 14.156 74.222 27.548 1.00 17.31 198 ALA A O 1
ATOM 1555 N N . GLU A 1 218 ? 14.686 74.000 25.380 1.00 18.48 199 GLU A N 1
ATOM 1556 C CA . GLU A 1 218 ? 15.540 72.840 25.596 1.00 18.62 199 GLU A CA 1
ATOM 1557 C C . GLU A 1 218 ? 16.777 73.226 26.439 1.00 17.78 199 GLU A C 1
ATOM 1558 O O . GLU A 1 218 ? 17.211 72.461 2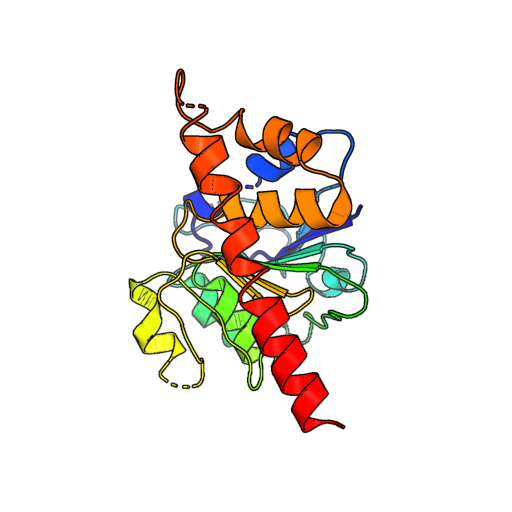7.316 1.00 18.71 199 GLU A O 1
ATOM 1564 N N . SER A 1 219 ? 17.329 74.407 26.174 1.00 19.46 200 SER A N 1
ATOM 1565 C CA A SER A 1 219 ? 18.512 74.895 26.897 0.50 18.39 200 SER A CA 1
ATOM 1566 C CA B SER A 1 219 ? 18.519 74.891 26.903 0.50 17.82 200 SER A CA 1
ATOM 1567 C C . SER A 1 219 ? 18.217 75.067 28.388 1.00 18.06 200 SER A C 1
ATOM 1568 O O . SER A 1 219 ? 18.974 74.599 29.255 1.00 17.33 200 SER A O 1
ATOM 1573 N N . ALA A 1 220 ? 17.095 75.694 28.709 1.00 17.76 201 ALA A N 1
ATOM 1574 C CA . ALA A 1 220 ? 16.668 75.834 30.101 1.00 16.80 201 ALA A CA 1
ATOM 1575 C C . ALA A 1 220 ? 16.456 74.486 30.765 1.00 15.94 201 ALA A C 1
ATOM 1576 O O . ALA A 1 220 ? 16.881 74.270 31.892 1.00 17.69 201 ALA A O 1
ATOM 1578 N N . TYR A 1 221 ? 15.814 73.549 30.069 1.00 17.60 202 TYR A N 1
ATOM 1579 C CA . TYR A 1 221 ? 15.632 72.222 30.604 1.00 16.96 202 TYR A CA 1
ATOM 1580 C C . TYR A 1 221 ? 16.953 71.529 30.927 1.00 17.31 202 TYR A C 1
ATOM 1581 O O . TYR A 1 221 ? 17.121 70.982 32.018 1.00 17.39 202 TYR A O 1
ATOM 1590 N N . GLU A 1 222 ? 17.899 71.569 29.997 1.00 18.05 203 GLU A N 1
ATOM 1591 C CA . GLU A 1 222 ? 19.177 70.866 30.168 1.00 19.12 203 GLU A CA 1
ATOM 1592 C C . GLU A 1 222 ? 19.980 71.485 31.311 1.00 17.11 203 GLU A C 1
ATOM 1593 O O . GLU A 1 222 ? 20.643 70.775 32.041 1.00 16.24 203 GLU A O 1
ATOM 1599 N N . TYR A 1 223 ? 19.851 72.800 31.494 1.00 17.17 204 TYR A N 1
ATOM 1600 C CA . TYR A 1 223 ? 20.404 73.469 32.696 1.00 17.16 204 TYR A CA 1
ATOM 1601 C C . TYR A 1 223 ? 19.772 72.887 33.969 1.00 16.05 204 TYR A C 1
ATOM 1602 O O . TYR A 1 223 ? 20.464 72.480 34.913 1.00 17.06 204 TYR A O 1
ATOM 1611 N N . ARG A 1 224 ? 18.455 72.806 34.003 1.00 16.51 205 ARG A N 1
ATOM 1612 C CA . ARG A 1 224 ? 17.797 72.279 35.192 1.00 16.80 205 ARG A CA 1
ATOM 1613 C C . ARG A 1 224 ? 18.180 70.810 35.436 1.00 18.70 205 ARG A C 1
ATOM 1614 O O . ARG A 1 224 ? 18.417 70.400 36.590 1.00 18.38 205 ARG A O 1
ATOM 1622 N N . SER A 1 225 ? 18.293 70.026 34.362 1.00 19.04 206 SER A N 1
ATOM 1623 C CA . SER A 1 225 ? 18.731 68.633 34.476 1.00 20.07 206 SER A CA 1
ATOM 1624 C C . SER A 1 225 ? 20.163 68.533 35.034 1.00 20.67 206 SER A C 1
ATOM 1625 O O . SER A 1 225 ? 20.468 67.702 35.923 1.00 19.60 206 SER A O 1
ATOM 1628 N N . ALA A 1 226 ? 21.043 69.409 34.551 1.00 17.34 207 ALA A N 1
ATOM 1629 C CA . ALA A 1 226 ? 22.430 69.443 34.983 1.00 17.57 207 ALA A CA 1
ATOM 1630 C C . ALA A 1 226 ? 22.510 69.762 36.475 1.00 18.74 207 ALA A C 1
ATOM 1631 O O . ALA A 1 226 ? 23.302 69.169 37.199 1.00 19.98 207 ALA A O 1
ATOM 1633 N N . CYS A 1 227 ? 21.679 70.698 36.938 1.00 19.45 208 CYS A N 1
ATOM 1634 C CA . CYS A 1 227 ? 21.676 71.049 38.345 1.00 19.53 208 CYS A CA 1
ATOM 1635 C C . CYS A 1 227 ? 21.257 69.861 39.195 1.00 23.28 208 CYS A C 1
ATOM 1636 O O . CYS A 1 227 ? 21.819 69.612 40.268 1.00 20.83 208 CYS A O 1
ATOM 1639 N N . GLU A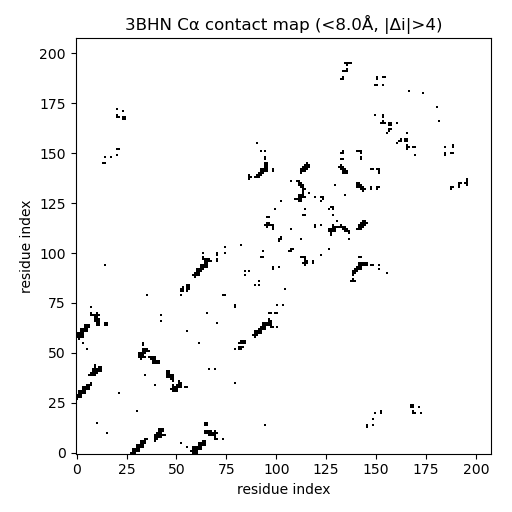 1 228 ? 20.240 69.155 38.704 1.00 25.74 209 GLU A N 1
ATOM 1640 C CA . GLU A 1 228 ? 19.682 67.985 39.388 1.00 28.77 209 GLU A CA 1
ATOM 1641 C C . GLU A 1 228 ? 20.731 66.908 39.512 1.00 27.59 209 GLU A C 1
ATOM 1642 O O . GLU A 1 228 ? 20.943 66.380 40.607 1.00 26.74 209 GLU A O 1
ATOM 1648 N N . SER A 1 229 ? 21.400 66.601 38.402 1.00 26.50 210 SER A N 1
ATOM 1649 C CA . SER A 1 229 ? 22.520 65.664 38.402 1.00 29.39 210 SER A CA 1
ATOM 1650 C C . SER A 1 229 ? 23.604 66.066 39.357 1.00 31.33 210 SER A C 1
ATOM 1651 O O . SER A 1 229 ? 24.119 65.223 40.099 1.00 31.91 210 SER A O 1
ATOM 1654 N N . ASP A 1 230 ? 23.987 67.339 39.329 1.00 33.64 211 ASP A N 1
ATOM 1655 C CA . ASP A 1 230 ? 24.982 67.856 40.281 1.00 37.23 211 ASP A CA 1
ATOM 1656 C C . ASP A 1 230 ? 24.567 67.615 41.731 1.00 39.22 211 ASP A C 1
ATOM 1657 O O . ASP A 1 230 ? 25.374 67.181 42.551 1.00 39.67 211 ASP A O 1
ATOM 1662 N N . ALA A 1 231 ? 23.304 67.905 42.031 1.00 43.13 212 ALA A N 1
ATOM 1663 C CA . ALA A 1 231 ? 22.743 67.697 43.368 1.00 46.95 212 ALA A CA 1
ATOM 1664 C C . ALA A 1 231 ? 22.700 66.215 43.757 1.00 4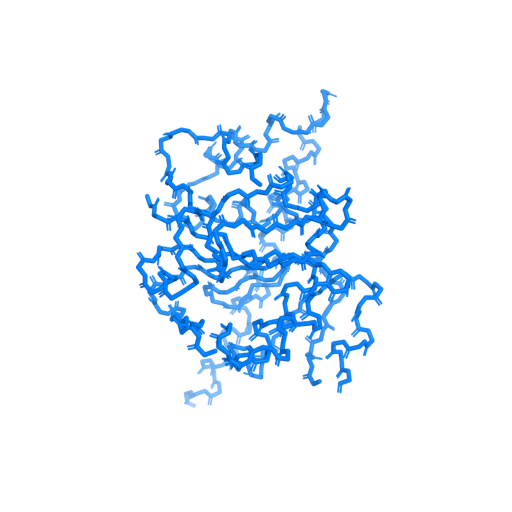8.77 212 ALA A C 1
ATOM 1665 O O . ALA A 1 231 ? 22.963 65.877 44.912 1.00 51.01 212 ALA A O 1
ATOM 1667 N N . GLU A 1 232 ? 22.368 65.344 42.798 1.00 50.20 213 GLU A N 1
ATOM 1668 C CA . GLU A 1 232 ? 22.274 63.897 43.036 1.00 50.81 213 GLU A CA 1
ATOM 1669 C C . GLU A 1 232 ? 23.636 63.293 43.361 1.00 54.09 213 GLU A C 1
ATOM 1670 O O . GLU A 1 232 ? 23.726 62.389 44.197 1.00 55.88 213 GLU A O 1
ATOM 1672 N N . SER A 1 233 ? 24.690 63.809 42.724 1.00 56.15 214 SER A N 1
ATOM 1673 C CA . SER A 1 233 ? 26.053 63.258 42.862 1.00 57.87 214 SER A CA 1
ATOM 1674 C C . SER A 1 233 ? 26.690 63.450 44.252 1.00 57.61 214 SER A C 1
ATOM 1675 O O . SER A 1 233 ? 26.447 64.441 44.945 1.00 58.51 214 SER A O 1
#

Organism: Shewanella loihica (strain ATCC BAA-1088 / PV-4) (NCBI:txid323850)

Secondary structure (DSSP, 8-state):
-EEEEE--TTB-HHHHH--TTGGG-SSS-EEEEEESSSEE-BTT--EE-SEEGGGGGG-SEEEE---TTHHHHHHT-S--------TTT-EEEEETTHHHHHHHTTTTTT-EE---GGGHHHHH---EE-SSSEEEETTEEEE-SGGGHHHHHHHHHHHHS-HHHHHHHHTTTSPTT--HHHHHHHHHHHHHHHHHHHHHHHHHHHH-

CATH classification: 3.40.50.880

Radius of gyration: 16.28 Å; Cα contacts (8 Å, |Δi|>4): 430; chains: 1; bounding box: 47×33×41 Å

Nearest PDB structures (foldseek):
  3bhn-assembly1_A-2  TM=1.005E+00  e=1.911E-42  Shewanella loihica PV-4
  4qyt-assembly2_D  TM=8.179E-01  e=1.103E-11  Schizosaccharomyces pombe
  4ge3-assembly2_D  TM=8.157E-01  e=3.242E-11  Schizosaccharomyces pombe
  4ge0-assembly2_D  TM=8.155E-01  e=3.681E-11  Schizosaccharomyces pombe
  4xll-assembly1_B  TM=8.056E-01  e=6.939E-11  Toxoplasma gondii